Protein AF-V5GKL1-F1 (afdb_monomer_lite)

Structure (mmCIF, N/CA/C/O backbone):
data_AF-V5GKL1-F1
#
_entry.id   AF-V5GKL1-F1
#
loop_
_atom_site.group_PDB
_atom_site.id
_atom_site.type_symbol
_atom_site.label_atom_id
_atom_site.label_alt_id
_atom_site.label_comp_id
_atom_site.label_asym_id
_atom_site.label_entity_id
_atom_site.label_seq_id
_atom_site.pdbx_PDB_ins_code
_atom_site.Cartn_x
_atom_site.Cartn_y
_atom_site.Cartn_z
_atom_site.occupancy
_atom_site.B_iso_or_equiv
_atom_site.auth_seq_id
_atom_site.auth_comp_id
_atom_site.auth_asym_id
_atom_site.auth_atom_id
_atom_site.pdbx_PDB_model_num
ATOM 1 N N . GLN A 1 1 ? 20.239 19.894 -25.106 1.00 69.25 1 GLN A N 1
ATOM 2 C CA . GLN A 1 1 ? 19.071 20.775 -24.851 1.00 69.25 1 GLN A CA 1
ATOM 3 C C . GLN A 1 1 ? 17.806 19.976 -24.528 1.00 69.25 1 GLN A C 1
ATOM 5 O O . GLN A 1 1 ? 17.179 20.273 -23.522 1.00 69.25 1 GLN A O 1
ATOM 10 N N . PHE A 1 2 ? 17.472 18.930 -25.293 1.00 77.75 2 PHE A N 1
ATOM 11 C CA . PHE A 1 2 ? 16.272 18.106 -25.069 1.00 77.75 2 PHE A CA 1
ATOM 12 C C . PHE A 1 2 ? 16.182 17.467 -23.664 1.00 77.75 2 PHE A C 1
ATOM 14 O O . PHE A 1 2 ? 15.170 17.613 -22.987 1.00 77.75 2 PHE A O 1
ATOM 21 N N . TRP A 1 3 ? 17.281 16.884 -23.173 1.00 79.44 3 TRP A N 1
ATOM 22 C CA . TRP A 1 3 ? 17.404 16.333 -21.811 1.00 79.44 3 TRP A CA 1
ATOM 23 C C . TRP A 1 3 ? 17.061 17.316 -20.673 1.00 79.44 3 TRP A C 1
ATOM 25 O O . TRP A 1 3 ? 16.496 16.927 -19.656 1.00 79.44 3 TRP A O 1
ATOM 35 N N . LEU A 1 4 ? 17.406 18.601 -20.823 1.00 83.56 4 LEU A N 1
ATOM 36 C CA . LEU A 1 4 ? 17.104 19.619 -19.808 1.00 83.56 4 LEU A CA 1
ATOM 37 C C . LEU A 1 4 ? 15.607 19.939 -19.773 1.00 83.56 4 LEU A C 1
ATOM 39 O O . LEU A 1 4 ? 15.042 20.146 -18.702 1.00 83.56 4 LEU A O 1
ATOM 43 N N . VAL A 1 5 ? 14.959 19.944 -20.940 1.00 85.62 5 VAL A N 1
ATOM 44 C CA . VAL A 1 5 ? 13.516 20.179 -21.057 1.00 85.62 5 VAL A CA 1
ATOM 45 C C . VAL A 1 5 ? 12.734 19.018 -20.445 1.00 85.62 5 VAL A C 1
ATOM 47 O O . VAL A 1 5 ? 11.814 19.252 -19.662 1.00 85.62 5 VAL A O 1
ATOM 50 N N . THR A 1 6 ? 13.119 17.771 -20.738 1.00 83.12 6 THR A N 1
ATOM 51 C CA . THR A 1 6 ? 12.474 16.581 -20.157 1.00 83.12 6 THR A CA 1
ATOM 52 C C . THR A 1 6 ? 12.666 16.521 -18.643 1.00 83.12 6 THR A C 1
ATOM 54 O O . THR A 1 6 ? 11.708 16.257 -17.916 1.00 83.12 6 THR A O 1
ATOM 57 N N . PHE A 1 7 ? 13.860 16.862 -18.149 1.00 87.00 7 PHE A N 1
ATOM 58 C CA . PHE A 1 7 ? 14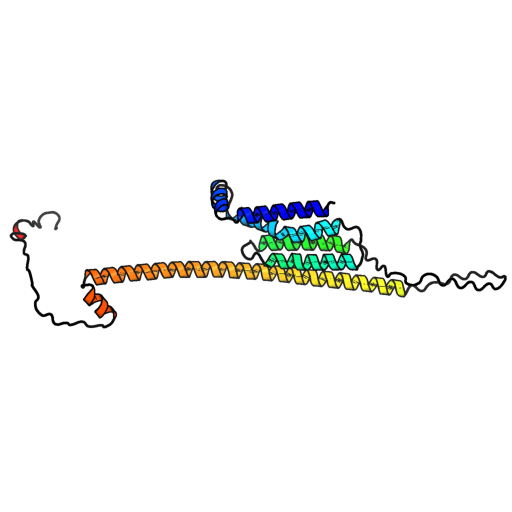.134 16.967 -16.717 1.00 87.00 7 PHE A CA 1
ATOM 59 C C . PHE A 1 7 ? 13.255 18.018 -16.023 1.00 87.00 7 PHE A C 1
ATOM 61 O O . PHE A 1 7 ? 12.601 17.704 -15.028 1.00 87.00 7 PHE A O 1
ATOM 68 N N . LEU A 1 8 ? 13.188 19.246 -16.553 1.00 88.00 8 LEU A N 1
ATOM 69 C CA . LEU A 1 8 ? 12.373 20.317 -15.967 1.00 88.00 8 LEU A CA 1
ATOM 70 C C . LEU A 1 8 ? 10.881 19.966 -15.961 1.00 88.00 8 LEU A C 1
ATOM 72 O O . LEU A 1 8 ? 10.192 20.234 -14.977 1.00 88.00 8 LEU A O 1
ATOM 76 N N . LEU A 1 9 ? 10.385 19.324 -17.023 1.00 88.31 9 LEU A N 1
ATOM 77 C CA . LEU A 1 9 ? 8.996 18.873 -17.108 1.00 88.31 9 LEU A CA 1
ATOM 78 C C . LEU A 1 9 ? 8.681 17.793 -16.061 1.00 88.31 9 LEU A C 1
ATOM 80 O O . LEU A 1 9 ? 7.661 17.876 -15.377 1.00 88.31 9 LEU A O 1
ATOM 84 N N . PHE A 1 10 ? 9.557 16.801 -15.886 1.00 89.38 10 PHE A N 1
ATOM 85 C CA . PHE A 1 10 ? 9.366 15.749 -14.880 1.00 89.38 10 PHE A CA 1
ATOM 86 C C . PHE A 1 10 ? 9.473 16.283 -13.454 1.00 89.38 10 PHE A C 1
ATOM 88 O O . PHE A 1 10 ? 8.678 15.889 -12.599 1.00 89.38 10 PHE A O 1
ATOM 95 N N . LEU A 1 11 ? 10.380 17.228 -13.210 1.00 89.44 11 LEU A N 1
ATOM 96 C CA . LEU A 1 11 ? 10.499 17.910 -11.927 1.00 89.44 11 LEU A CA 1
ATOM 97 C C . LEU A 1 11 ? 9.238 18.726 -11.613 1.00 89.44 11 LEU A C 1
ATOM 99 O O . LEU A 1 11 ? 8.707 18.630 -10.508 1.00 89.44 11 LEU A O 1
ATOM 103 N N . ALA A 1 12 ? 8.697 19.458 -12.589 1.00 89.00 12 ALA A N 1
ATOM 104 C CA . ALA A 1 12 ? 7.439 20.184 -12.424 1.00 89.00 12 ALA A CA 1
ATOM 105 C C . ALA A 1 12 ? 6.263 19.240 -12.110 1.00 89.00 12 ALA A C 1
ATOM 107 O O . ALA A 1 12 ? 5.473 19.523 -11.209 1.00 89.00 12 ALA A O 1
ATOM 108 N N . LEU A 1 13 ? 6.173 18.089 -12.789 1.00 87.81 13 LEU A N 1
ATOM 109 C CA . LEU A 1 13 ? 5.149 17.072 -12.518 1.00 87.81 13 LEU A CA 1
ATOM 110 C C . LEU A 1 13 ? 5.280 16.464 -11.112 1.00 87.81 13 LEU A C 1
ATOM 112 O O . LEU A 1 13 ? 4.269 16.257 -10.439 1.00 87.81 13 LEU A O 1
ATOM 116 N N . GLN A 1 14 ? 6.503 16.217 -10.637 1.00 88.81 14 GLN A N 1
ATOM 117 C CA . GLN A 1 14 ? 6.750 15.735 -9.273 1.00 88.81 14 GLN A CA 1
ATOM 118 C C . GLN A 1 14 ? 6.391 16.784 -8.217 1.00 88.81 14 GLN A C 1
ATOM 120 O O . GLN A 1 14 ? 5.721 16.454 -7.237 1.00 88.81 14 GLN A O 1
ATOM 125 N N . LEU A 1 15 ? 6.773 18.048 -8.427 1.00 87.81 15 LEU A N 1
ATOM 126 C CA . LEU A 1 15 ? 6.407 19.154 -7.538 1.00 87.81 15 LEU A CA 1
ATOM 127 C C . LEU A 1 15 ? 4.890 19.350 -7.477 1.00 87.81 15 LEU A C 1
ATOM 129 O O . LEU A 1 15 ? 4.342 19.555 -6.395 1.00 87.81 15 LEU A O 1
ATOM 133 N N . LEU A 1 16 ? 4.198 19.220 -8.610 1.00 84.94 16 LEU A N 1
ATOM 134 C CA . LEU A 1 16 ? 2.739 19.253 -8.663 1.00 84.94 16 LEU A CA 1
ATOM 135 C C . LEU A 1 16 ? 2.123 18.084 -7.881 1.00 84.94 16 LEU A C 1
ATOM 137 O O . LEU A 1 16 ? 1.168 18.286 -7.135 1.00 84.94 16 LEU A O 1
ATOM 141 N N . GLY A 1 17 ? 2.701 16.883 -7.968 1.00 82.00 17 GLY A N 1
ATOM 142 C CA . GLY A 1 17 ? 2.296 15.754 -7.128 1.00 82.00 17 GLY A CA 1
ATOM 143 C C . GLY A 1 17 ? 2.487 16.000 -5.637 1.00 82.00 17 GLY A C 1
ATOM 144 O O . GLY A 1 17 ? 1.570 15.743 -4.861 1.00 82.00 17 GLY A O 1
ATOM 145 N N . LEU A 1 18 ? 3.622 16.570 -5.232 1.00 84.88 18 LEU A N 1
ATOM 146 C CA . LEU A 1 18 ? 3.866 16.952 -3.838 1.00 84.88 18 LEU A CA 1
ATOM 147 C C . LEU A 1 18 ? 2.883 18.024 -3.355 1.00 84.88 18 LEU A C 1
ATOM 149 O O . LEU A 1 18 ? 2.366 17.919 -2.243 1.00 84.88 18 LEU A O 1
ATOM 153 N N . ALA A 1 19 ? 2.572 19.013 -4.194 1.00 82.81 19 ALA A N 1
ATOM 154 C CA . ALA A 1 19 ? 1.589 20.045 -3.879 1.00 82.81 19 ALA A CA 1
ATOM 155 C C . ALA A 1 19 ? 0.181 19.454 -3.685 1.00 82.81 19 ALA A C 1
ATOM 157 O O . ALA A 1 19 ? -0.524 19.835 -2.751 1.00 82.81 19 ALA A O 1
ATOM 158 N N . ILE A 1 20 ? -0.208 18.474 -4.509 1.00 77.44 20 ILE A N 1
ATOM 159 C CA . ILE A 1 20 ? -1.490 17.761 -4.388 1.00 77.44 20 ILE A CA 1
ATOM 160 C C . ILE A 1 20 ? -1.562 16.928 -3.098 1.00 77.44 20 ILE A C 1
ATOM 162 O O . ILE A 1 20 ? -2.650 16.769 -2.548 1.00 77.44 20 ILE A O 1
ATOM 166 N N . CYS A 1 21 ? -0.434 16.451 -2.564 1.00 74.06 21 CYS A N 1
ATOM 167 C CA . CYS A 1 21 ? -0.383 15.725 -1.289 1.00 74.06 21 CYS A CA 1
ATOM 168 C C . CYS A 1 21 ? -0.618 16.614 -0.050 1.00 74.06 21 CYS A C 1
ATOM 170 O O . CYS A 1 21 ? -0.807 16.095 1.053 1.00 74.06 21 CYS A O 1
ATOM 172 N N . ILE A 1 22 ? -0.625 17.944 -0.188 1.00 82.88 22 ILE A N 1
ATOM 173 C CA . ILE A 1 22 ? -0.888 18.855 0.931 1.00 82.88 22 ILE A CA 1
ATOM 174 C C . ILE A 1 22 ? -2.368 18.758 1.319 1.00 82.88 22 ILE A C 1
ATOM 176 O O . ILE A 1 22 ? -3.264 18.963 0.504 1.00 82.88 22 ILE A O 1
ATOM 180 N N . LYS A 1 23 ? -2.639 18.518 2.609 1.00 72.69 23 LYS A N 1
ATOM 181 C CA . LYS A 1 23 ? -3.993 18.309 3.169 1.00 72.69 23 LYS A CA 1
ATOM 182 C C . LYS A 1 23 ? -5.000 19.413 2.808 1.00 72.69 23 LYS A C 1
ATOM 184 O O . LYS A 1 23 ? -6.186 19.131 2.650 1.00 72.69 23 LYS A O 1
ATOM 189 N N . SER A 1 24 ? -4.523 20.653 2.669 1.00 66.44 24 SER A N 1
ATOM 190 C CA . SER A 1 24 ? -5.305 21.789 2.161 1.00 66.44 24 SER A CA 1
ATOM 191 C C . SER A 1 24 ? -5.807 21.523 0.736 1.00 66.44 24 SER A C 1
ATOM 193 O O . SER A 1 24 ? -7.008 21.541 0.491 1.00 66.44 24 SER A O 1
ATOM 195 N N . VAL A 1 25 ? -4.907 21.162 -0.178 1.00 67.88 25 VAL A N 1
ATOM 196 C CA . VAL A 1 25 ? -5.199 20.937 -1.599 1.00 67.88 25 VAL A CA 1
ATOM 197 C C . VAL A 1 25 ? -6.060 19.690 -1.813 1.00 67.88 25 VAL A C 1
ATOM 199 O O . VAL A 1 25 ? -6.941 19.719 -2.664 1.00 67.88 25 VAL A O 1
ATOM 202 N N . ILE A 1 26 ? -5.899 18.635 -1.006 1.00 70.25 26 ILE A N 1
ATOM 203 C CA . ILE A 1 26 ? -6.739 17.421 -1.074 1.00 70.25 26 ILE A CA 1
ATOM 204 C C . ILE A 1 26 ? -8.224 17.747 -0.847 1.00 70.25 26 ILE A C 1
ATOM 206 O O . ILE A 1 26 ? -9.076 17.281 -1.595 1.00 70.25 26 ILE A O 1
ATOM 210 N N . ARG A 1 27 ? -8.556 18.593 0.142 1.00 68.19 27 ARG A N 1
ATOM 211 C CA . ARG A 1 27 ? -9.958 18.995 0.386 1.00 68.19 27 ARG A CA 1
ATOM 212 C C . ARG A 1 27 ? -10.543 19.793 -0.776 1.00 68.19 27 ARG A C 1
ATOM 214 O O . ARG A 1 27 ? -11.723 19.649 -1.081 1.00 68.19 27 ARG A O 1
ATOM 221 N N . TRP A 1 28 ? -9.727 20.637 -1.401 1.00 67.88 28 TRP A N 1
ATOM 222 C CA . TRP A 1 28 ? -10.129 21.425 -2.565 1.00 67.88 28 TRP A CA 1
ATOM 223 C C . TRP A 1 28 ? -10.316 20.553 -3.811 1.00 67.88 28 TRP A C 1
ATOM 225 O O . TRP A 1 28 ? -11.310 20.699 -4.522 1.00 67.88 28 TRP A O 1
ATOM 235 N N . THR A 1 29 ? -9.404 19.612 -4.063 1.00 66.12 29 THR A N 1
ATOM 236 C CA . THR A 1 29 ? -9.503 18.693 -5.203 1.00 66.12 29 THR A CA 1
ATOM 237 C C . THR A 1 29 ? -10.658 17.708 -5.042 1.00 66.12 29 THR A C 1
ATOM 239 O O . THR A 1 29 ? -11.355 17.461 -6.023 1.00 66.12 29 THR A O 1
ATOM 242 N N . ASP A 1 30 ? -10.934 17.222 -3.828 1.00 69.62 30 ASP A N 1
ATOM 243 C CA . ASP A 1 30 ? -12.106 16.384 -3.541 1.00 69.62 30 ASP A CA 1
ATOM 244 C C . ASP A 1 30 ? -13.433 17.122 -3.810 1.00 69.62 30 ASP A C 1
ATOM 246 O O . ASP A 1 30 ? -14.375 16.504 -4.306 1.00 69.62 30 ASP A O 1
ATOM 250 N N . MET A 1 31 ? -13.508 18.438 -3.557 1.00 68.06 31 MET A N 1
ATOM 251 C CA . MET A 1 31 ? -14.692 19.252 -3.881 1.00 68.06 31 MET A CA 1
ATOM 252 C C . MET A 1 31 ? -14.894 19.444 -5.389 1.00 68.06 31 MET A C 1
ATOM 254 O O . MET A 1 31 ? -16.017 19.355 -5.875 1.00 68.06 31 MET A O 1
ATOM 258 N N . ILE A 1 32 ? -13.822 19.697 -6.141 1.00 67.44 32 ILE A N 1
ATOM 259 C CA . ILE A 1 32 ? -13.898 19.992 -7.584 1.00 67.44 32 ILE A CA 1
ATOM 260 C C . ILE A 1 32 ? -14.165 18.734 -8.419 1.00 67.44 32 ILE A C 1
ATOM 262 O O . ILE A 1 32 ? -14.777 18.801 -9.483 1.00 67.44 32 ILE A O 1
ATOM 266 N N . PHE A 1 33 ? -13.709 17.570 -7.960 1.00 60.34 33 PHE A N 1
ATOM 267 C CA . PHE A 1 33 ? -13.610 16.374 -8.794 1.00 60.34 33 PHE A CA 1
ATOM 268 C C . PHE A 1 33 ? -14.465 15.190 -8.343 1.00 60.34 33 PHE A C 1
ATOM 270 O O . PHE A 1 33 ? -14.199 14.046 -8.719 1.00 60.34 33 PHE A O 1
ATOM 277 N N . TRP A 1 34 ? -15.532 15.462 -7.597 1.00 60.97 34 TRP A N 1
ATOM 278 C CA . TRP A 1 34 ? -16.409 14.444 -7.021 1.00 60.97 34 TRP A CA 1
ATOM 279 C C . TRP A 1 34 ? -17.068 13.507 -8.059 1.00 60.97 34 TRP A C 1
ATOM 281 O O . TRP A 1 34 ? -17.381 12.363 -7.740 1.00 60.97 34 TRP A O 1
ATOM 291 N N . CYS A 1 35 ? -17.214 13.948 -9.317 1.00 53.28 35 CYS A N 1
ATOM 292 C CA . CYS A 1 35 ? -17.928 13.217 -10.374 1.00 53.28 35 CYS A CA 1
ATOM 293 C C . CYS A 1 35 ? -17.085 12.143 -11.104 1.00 53.28 35 CYS A C 1
ATOM 295 O O . CYS A 1 35 ? -17.632 11.180 -11.636 1.00 53.28 35 CYS A O 1
ATOM 297 N N . PHE A 1 36 ? -15.750 12.252 -11.105 1.00 48.38 36 PHE A N 1
ATOM 298 C CA . PHE A 1 36 ? -14.872 11.268 -11.752 1.00 48.38 36 PHE A CA 1
ATOM 299 C C . PHE A 1 36 ? -14.270 10.318 -10.708 1.00 48.38 36 PHE A C 1
ATOM 301 O O . PHE A 1 36 ? -13.481 10.728 -9.863 1.00 48.38 36 PHE A O 1
ATOM 308 N N . ILE A 1 37 ? -14.646 9.040 -10.796 1.00 56.09 37 ILE A N 1
ATOM 309 C CA . ILE A 1 37 ? -14.230 7.865 -10.003 1.00 56.09 37 ILE A CA 1
ATOM 310 C C . ILE A 1 37 ? -12.920 8.076 -9.212 1.00 56.09 37 ILE A C 1
ATOM 312 O O . ILE A 1 37 ? -11.809 7.945 -9.739 1.00 56.09 37 ILE A O 1
ATOM 316 N N . ARG A 1 38 ? -13.061 8.345 -7.905 1.00 61.94 38 ARG A N 1
ATOM 317 C CA . ARG A 1 38 ? -11.971 8.661 -6.959 1.00 61.94 38 ARG A CA 1
ATOM 318 C C . ARG A 1 38 ? -10.836 7.627 -6.983 1.00 61.94 38 ARG A C 1
ATOM 320 O O . ARG A 1 38 ? -9.671 7.994 -6.916 1.00 61.94 38 ARG A O 1
ATOM 327 N N . PHE A 1 39 ? -11.157 6.342 -7.141 1.00 62.03 39 PHE A N 1
ATOM 328 C CA . PHE A 1 39 ? -10.177 5.246 -7.150 1.00 62.03 39 PHE A CA 1
ATOM 329 C C . PHE A 1 39 ? -9.342 5.172 -8.441 1.00 62.03 39 PHE A C 1
ATOM 331 O O . PHE A 1 39 ? -8.147 4.892 -8.391 1.00 62.03 39 PHE A O 1
ATOM 338 N N . TYR A 1 40 ? -9.939 5.449 -9.602 1.00 64.25 40 TYR A N 1
ATOM 339 C CA . TYR A 1 40 ? -9.238 5.363 -10.888 1.00 64.25 40 TYR A CA 1
ATOM 340 C C . TYR A 1 40 ? -8.250 6.524 -11.069 1.00 64.25 40 TYR A C 1
ATOM 342 O O . TYR A 1 40 ? -7.148 6.335 -11.579 1.00 64.25 40 TYR A O 1
ATOM 350 N N . ARG A 1 41 ? -8.599 7.711 -10.558 1.00 70.06 41 ARG A N 1
ATOM 351 C CA . ARG A 1 41 ? -7.777 8.927 -10.657 1.00 70.06 41 ARG A CA 1
ATOM 352 C C . ARG A 1 41 ? -6.450 8.834 -9.913 1.00 70.06 41 ARG A C 1
ATOM 354 O O . ARG A 1 41 ? -5.414 9.148 -10.487 1.00 70.06 41 ARG A O 1
ATOM 361 N N . TRP A 1 42 ? -6.472 8.396 -8.655 1.00 76.56 42 TRP A N 1
ATOM 362 C CA . TRP A 1 42 ? -5.247 8.274 -7.858 1.00 76.56 42 TRP A CA 1
ATOM 363 C C . TRP A 1 42 ? -4.333 7.168 -8.385 1.00 76.56 42 TRP A C 1
ATOM 365 O O . TRP A 1 42 ? -3.115 7.330 -8.380 1.00 76.56 42 TRP A O 1
ATOM 375 N N . ASN A 1 43 ? -4.918 6.091 -8.922 1.00 80.81 43 ASN A N 1
ATOM 376 C CA . ASN A 1 43 ? -4.153 5.044 -9.589 1.00 80.81 43 ASN A CA 1
ATOM 377 C C . ASN A 1 43 ? -3.474 5.558 -10.866 1.00 80.81 43 ASN A C 1
ATOM 379 O O . ASN A 1 43 ? -2.274 5.360 -11.019 1.00 80.81 43 ASN A O 1
ATOM 383 N N . LEU A 1 44 ? -4.195 6.273 -11.737 1.00 81.62 44 LEU A N 1
ATOM 384 C CA . LEU A 1 44 ? -3.632 6.846 -12.965 1.00 81.62 44 LEU A CA 1
ATOM 385 C C . LEU A 1 44 ? -2.541 7.884 -12.671 1.00 81.62 44 LEU A C 1
ATOM 387 O O . LEU A 1 44 ? -1.470 7.849 -13.272 1.00 81.62 44 LEU A O 1
ATOM 391 N N . PHE A 1 45 ? -2.790 8.787 -11.722 1.00 83.06 45 PHE A N 1
ATOM 392 C CA . PHE A 1 45 ? -1.814 9.794 -11.317 1.00 83.06 45 PHE A CA 1
ATOM 393 C C . PHE A 1 45 ? -0.552 9.158 -10.720 1.00 83.06 45 PHE A C 1
ATOM 395 O O . PHE A 1 45 ? 0.568 9.517 -11.086 1.00 83.06 45 PHE A O 1
ATOM 402 N N . GLY A 1 46 ? -0.730 8.151 -9.862 1.00 85.62 46 GLY A N 1
ATOM 403 C CA . GLY A 1 46 ? 0.372 7.348 -9.352 1.00 85.62 46 GLY A CA 1
ATOM 404 C C . GLY A 1 46 ? 1.134 6.630 -10.467 1.00 85.62 46 GLY A C 1
ATOM 405 O O . GLY A 1 46 ? 2.357 6.607 -10.433 1.00 85.62 46 GLY A O 1
ATOM 406 N N . ALA A 1 47 ? 0.449 6.111 -11.491 1.00 86.94 47 ALA A N 1
ATOM 407 C CA . ALA A 1 47 ? 1.089 5.490 -12.653 1.00 86.94 47 ALA A CA 1
ATOM 408 C C . ALA A 1 47 ? 2.053 6.451 -13.354 1.00 86.94 47 ALA A C 1
ATOM 410 O O . ALA A 1 47 ? 3.206 6.097 -13.600 1.00 86.94 47 ALA A O 1
ATOM 411 N N . VAL A 1 48 ? 1.585 7.676 -13.625 1.00 87.62 48 VAL A N 1
ATOM 412 C CA . VAL A 1 48 ? 2.391 8.721 -14.262 1.00 87.62 48 VAL A CA 1
ATOM 413 C C . VAL A 1 48 ? 3.623 8.999 -13.412 1.00 87.62 48 VAL A C 1
ATOM 415 O O . VAL A 1 48 ? 4.732 8.837 -13.913 1.00 87.62 48 VAL A O 1
ATOM 418 N N . LEU A 1 49 ? 3.451 9.306 -12.121 1.00 87.38 49 LEU A N 1
ATOM 419 C CA . LEU A 1 49 ? 4.563 9.638 -11.224 1.00 87.38 49 LEU A CA 1
ATOM 420 C C . LEU A 1 49 ? 5.605 8.520 -11.108 1.00 87.38 49 LEU A C 1
ATOM 422 O O . LEU A 1 49 ? 6.804 8.793 -11.145 1.00 87.38 49 LEU A O 1
ATOM 426 N N . VAL A 1 50 ? 5.162 7.266 -10.995 1.00 89.31 50 VAL A N 1
ATOM 427 C CA . VAL A 1 50 ? 6.059 6.106 -10.873 1.00 89.31 50 VAL A CA 1
ATOM 428 C C . VAL A 1 50 ? 6.842 5.857 -12.160 1.00 89.31 50 VAL A C 1
ATOM 430 O O . VAL A 1 50 ? 7.991 5.424 -12.098 1.00 89.31 50 VAL A O 1
ATOM 433 N N . SER A 1 51 ? 6.244 6.161 -13.313 1.00 90.12 51 SER A N 1
ATOM 434 C CA . SER A 1 51 ? 6.859 5.950 -14.623 1.00 90.12 51 SER A CA 1
ATOM 435 C C . SER A 1 51 ? 7.917 6.989 -15.000 1.00 90.12 51 SER A C 1
ATOM 437 O O . SER A 1 51 ? 8.788 6.671 -15.804 1.00 90.12 51 SER A O 1
ATOM 439 N N . LEU A 1 52 ? 7.895 8.197 -14.412 1.00 88.81 52 LEU A N 1
ATOM 440 C CA . LEU A 1 52 ? 8.763 9.317 -14.819 1.00 88.81 52 LEU A CA 1
ATOM 441 C C . LEU A 1 52 ? 10.260 8.959 -14.877 1.00 88.81 52 LEU A C 1
ATOM 443 O O . LEU A 1 52 ? 10.885 9.247 -15.900 1.00 88.81 52 LEU A O 1
ATOM 447 N N . PRO A 1 53 ? 10.864 8.312 -13.856 1.00 88.69 53 PRO A N 1
ATOM 448 C CA . PRO A 1 53 ? 12.286 7.978 -13.905 1.00 88.69 53 PRO A CA 1
ATOM 449 C C . PRO A 1 53 ? 12.599 6.970 -15.015 1.00 88.69 53 PRO A C 1
ATOM 451 O O . PRO A 1 53 ? 13.602 7.108 -15.707 1.00 88.69 53 PRO A O 1
ATOM 454 N N . LEU A 1 54 ? 11.717 5.991 -15.228 1.00 88.94 54 LEU A N 1
ATOM 455 C CA . LEU A 1 54 ? 11.901 4.956 -16.242 1.00 88.94 54 LEU A CA 1
ATOM 456 C C . LEU A 1 54 ? 11.736 5.523 -17.660 1.00 88.94 54 LEU A C 1
ATOM 458 O O . LEU A 1 54 ? 12.552 5.249 -18.537 1.00 88.94 54 LEU A O 1
ATOM 462 N N . VAL A 1 55 ? 10.721 6.365 -17.872 1.00 88.88 55 VAL A N 1
ATOM 463 C CA . VAL A 1 55 ? 10.512 7.080 -19.139 1.00 88.88 55 VAL A CA 1
ATOM 464 C C . VAL A 1 55 ? 11.698 7.997 -19.430 1.00 88.88 55 VAL A C 1
ATOM 466 O O . VAL A 1 55 ? 12.142 8.047 -20.571 1.00 88.88 55 VAL A O 1
ATOM 469 N N . SER A 1 56 ? 12.260 8.658 -18.411 1.00 89.00 56 SER A N 1
ATOM 470 C CA . SER A 1 56 ? 13.484 9.451 -18.562 1.00 89.00 56 SER A CA 1
ATOM 471 C C . SER A 1 56 ? 14.614 8.601 -19.132 1.00 89.00 56 SER A C 1
ATOM 473 O O . SER A 1 56 ? 15.176 8.951 -20.161 1.00 89.00 56 SER A O 1
ATOM 475 N N . VAL A 1 57 ? 14.907 7.442 -18.541 1.00 88.56 57 VAL A N 1
ATOM 476 C CA . VAL A 1 57 ? 15.977 6.557 -19.032 1.00 88.56 57 VAL A CA 1
ATOM 477 C C . VAL A 1 57 ? 15.754 6.168 -20.498 1.00 88.56 57 VAL A C 1
ATOM 479 O O . VAL A 1 57 ? 16.682 6.267 -21.295 1.00 88.56 57 VAL A O 1
ATOM 482 N N . VAL A 1 58 ? 14.527 5.797 -20.881 1.00 86.44 58 VAL A N 1
ATOM 483 C CA . VAL A 1 58 ? 14.212 5.358 -22.254 1.00 86.44 58 VAL A CA 1
ATOM 484 C C . VAL A 1 58 ? 14.290 6.496 -23.269 1.00 86.44 58 VAL A C 1
ATOM 486 O O . VAL A 1 58 ? 14.919 6.334 -24.311 1.00 86.44 58 VAL A O 1
ATOM 489 N N . VAL A 1 59 ? 13.682 7.650 -22.981 1.00 86.94 59 VAL A N 1
ATOM 490 C CA . VAL A 1 59 ? 13.696 8.825 -23.877 1.00 86.94 59 VAL A CA 1
ATOM 491 C C . VAL A 1 59 ? 15.123 9.229 -24.213 1.00 86.94 59 VAL A C 1
ATOM 493 O O . VAL A 1 59 ? 15.455 9.588 -25.340 1.00 86.94 59 VAL A O 1
ATOM 496 N N . ASN A 1 60 ? 15.972 9.141 -23.210 1.00 86.25 60 ASN A N 1
ATOM 497 C CA . ASN A 1 60 ? 17.337 9.566 -23.313 1.00 86.25 60 ASN A CA 1
ATOM 498 C C . ASN A 1 60 ? 18.263 8.541 -23.952 1.00 86.25 60 ASN A C 1
ATOM 500 O O . ASN A 1 60 ? 19.181 8.931 -24.661 1.00 86.25 60 ASN A O 1
ATOM 504 N N . PHE A 1 61 ? 17.977 7.258 -23.749 1.00 85.00 61 PHE A N 1
ATOM 505 C CA . PHE A 1 61 ? 18.612 6.175 -24.479 1.00 85.00 61 PHE A CA 1
ATOM 506 C C . PHE A 1 61 ? 18.327 6.258 -25.985 1.00 85.00 61 PHE A C 1
ATOM 508 O O . PHE A 1 61 ? 19.227 6.076 -26.790 1.00 85.00 61 PHE A O 1
ATOM 515 N N . VAL A 1 62 ? 17.087 6.581 -26.373 1.00 84.44 62 VAL A N 1
ATOM 516 C CA . VAL A 1 62 ? 16.696 6.735 -27.789 1.00 84.44 62 VAL A CA 1
ATOM 517 C C . VAL A 1 62 ? 17.394 7.925 -28.455 1.00 84.44 62 VAL A C 1
ATOM 519 O O . VAL A 1 62 ? 17.649 7.891 -29.654 1.00 84.44 62 VAL A O 1
ATOM 522 N N . ASN A 1 63 ? 17.684 8.983 -27.695 1.00 82.25 63 ASN A N 1
ATOM 523 C CA . ASN A 1 63 ? 18.314 10.197 -28.211 1.00 82.25 63 ASN A CA 1
ATOM 524 C C . ASN A 1 63 ? 19.851 10.172 -28.125 1.00 82.25 63 ASN A C 1
ATOM 526 O O . ASN A 1 63 ? 20.488 11.114 -28.596 1.00 82.25 63 ASN A O 1
ATOM 530 N N . ASP A 1 64 ? 20.446 9.158 -27.493 1.00 79.12 64 ASP A N 1
ATOM 531 C CA . ASP A 1 64 ? 21.898 9.009 -27.450 1.00 79.12 64 ASP A CA 1
ATOM 532 C C . ASP A 1 64 ? 22.382 8.359 -28.751 1.00 79.12 64 ASP A C 1
ATOM 534 O O . ASP A 1 64 ? 21.939 7.274 -29.129 1.00 79.12 64 ASP A O 1
ATOM 538 N N . THR A 1 65 ? 23.267 9.047 -29.466 1.00 68.56 65 THR A N 1
ATOM 539 C CA . THR A 1 65 ? 23.860 8.546 -30.712 1.00 68.56 65 THR A CA 1
ATOM 540 C C . THR A 1 65 ? 25.075 7.657 -30.453 1.00 68.56 65 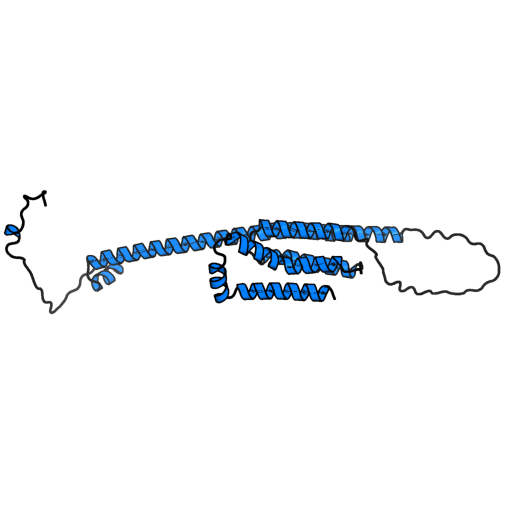THR A C 1
ATOM 542 O O . THR A 1 65 ? 25.506 6.939 -31.355 1.00 68.56 65 THR A O 1
ATOM 545 N N . ASP A 1 66 ? 25.618 7.680 -29.231 1.00 68.88 66 ASP A N 1
ATOM 546 C CA . ASP A 1 66 ? 26.826 6.948 -28.866 1.00 68.88 66 ASP A CA 1
ATOM 547 C C . ASP A 1 66 ? 26.492 5.521 -28.416 1.00 68.88 66 ASP A C 1
ATOM 549 O O . ASP A 1 66 ? 26.263 5.223 -27.244 1.00 68.88 66 ASP A O 1
ATOM 553 N N . THR A 1 67 ? 26.528 4.578 -29.356 1.00 68.38 67 THR A N 1
ATOM 554 C CA . THR A 1 67 ? 26.288 3.148 -29.092 1.00 68.38 67 THR A CA 1
ATOM 555 C C . THR A 1 67 ? 27.521 2.430 -28.536 1.00 68.38 67 THR A C 1
ATOM 557 O O . THR A 1 67 ? 27.806 1.287 -28.900 1.00 68.38 67 THR A O 1
ATOM 560 N N . THR A 1 68 ? 28.298 3.092 -27.678 1.00 71.94 68 THR A N 1
ATOM 561 C CA . THR A 1 68 ? 29.462 2.458 -27.049 1.00 71.94 68 THR A CA 1
ATOM 562 C C . THR A 1 68 ? 29.017 1.425 -26.013 1.00 71.94 68 THR A C 1
ATOM 564 O O . THR A 1 68 ? 27.975 1.553 -25.364 1.00 71.94 68 THR A O 1
ATOM 567 N N . TYR A 1 69 ? 29.835 0.390 -25.815 1.00 72.88 69 TYR A N 1
ATOM 568 C CA . TYR A 1 69 ? 29.573 -0.664 -24.828 1.00 72.88 69 TYR A CA 1
ATOM 569 C C . TYR A 1 69 ? 29.368 -0.111 -23.405 1.00 72.88 69 TYR A C 1
ATOM 571 O O . TYR A 1 69 ? 28.509 -0.579 -22.658 1.00 72.88 69 TYR A O 1
ATOM 579 N N . PHE A 1 70 ? 30.128 0.926 -23.045 1.00 77.75 70 PHE A N 1
ATOM 580 C CA . PHE A 1 70 ? 30.027 1.589 -21.747 1.00 77.75 70 PHE A CA 1
ATOM 581 C C . PHE A 1 70 ? 28.674 2.290 -21.556 1.00 77.75 70 PHE A C 1
ATOM 583 O O . PHE A 1 70 ? 28.016 2.078 -20.536 1.00 77.75 70 PHE A O 1
ATOM 590 N N . HIS A 1 71 ? 28.216 3.053 -22.555 1.00 80.06 71 HIS A N 1
ATOM 591 C CA . HIS A 1 71 ? 26.927 3.749 -22.507 1.00 80.06 71 HIS A CA 1
ATOM 592 C C . HIS A 1 71 ? 25.756 2.760 -22.422 1.00 80.06 71 HIS A C 1
ATOM 594 O O . HIS A 1 71 ? 24.892 2.897 -21.553 1.00 80.06 71 HIS A O 1
ATOM 600 N N . LEU A 1 72 ? 25.766 1.702 -23.241 1.00 79.81 72 LEU A N 1
ATOM 601 C CA . LEU A 1 72 ? 24.734 0.655 -23.224 1.00 79.81 72 LEU A CA 1
ATOM 602 C C . LEU A 1 72 ? 24.592 -0.008 -21.845 1.00 79.81 72 LEU A C 1
ATOM 604 O O . LEU A 1 72 ? 23.471 -0.236 -21.377 1.00 79.81 72 LEU A O 1
ATOM 608 N N . ASN A 1 73 ? 25.709 -0.278 -21.166 1.00 84.00 73 ASN A N 1
ATOM 609 C CA . ASN A 1 73 ? 25.690 -0.857 -19.823 1.00 84.00 73 ASN A CA 1
ATOM 610 C C . ASN A 1 73 ? 25.126 0.117 -18.779 1.00 84.00 73 ASN A C 1
ATOM 612 O O . ASN A 1 73 ? 24.309 -0.288 -17.951 1.00 84.00 73 ASN A O 1
ATOM 616 N N . ILE A 1 74 ? 25.492 1.401 -18.839 1.00 87.38 74 ILE A N 1
ATOM 617 C CA . ILE A 1 74 ? 24.959 2.424 -17.925 1.00 87.38 74 ILE A CA 1
ATOM 618 C C . ILE A 1 74 ? 23.437 2.534 -18.049 1.00 87.38 74 ILE A C 1
ATOM 620 O O . ILE A 1 74 ? 22.736 2.477 -17.036 1.00 87.38 74 ILE A O 1
ATOM 624 N N . PHE A 1 75 ? 22.905 2.642 -19.270 1.00 87.62 75 PHE A N 1
ATOM 625 C CA . PHE A 1 75 ? 21.456 2.733 -19.476 1.00 87.62 75 PHE A CA 1
ATOM 626 C C . PHE A 1 75 ? 20.722 1.463 -19.034 1.00 87.62 75 PHE A C 1
ATOM 628 O O . PHE A 1 75 ? 19.633 1.554 -18.468 1.00 87.62 75 PHE A O 1
ATOM 635 N N . THR A 1 76 ? 21.336 0.291 -19.208 1.00 88.12 76 THR A N 1
ATOM 636 C CA . THR A 1 76 ? 20.789 -0.982 -18.716 1.00 88.12 76 THR A CA 1
ATOM 637 C C . THR A 1 76 ? 20.692 -0.998 -17.186 1.00 88.12 76 THR A C 1
ATOM 639 O O . THR A 1 76 ? 19.646 -1.354 -16.640 1.00 88.12 76 THR A O 1
ATOM 642 N N . TYR A 1 77 ? 21.730 -0.549 -16.472 1.00 91.25 77 TYR A N 1
ATOM 643 C CA . TYR A 1 77 ? 21.690 -0.452 -15.008 1.00 91.25 77 TYR A CA 1
ATOM 644 C C . TYR A 1 77 ? 20.671 0.580 -14.516 1.00 91.25 77 TYR A C 1
ATOM 646 O O . TYR A 1 77 ? 19.923 0.307 -13.575 1.00 91.25 77 TYR A O 1
ATOM 654 N N . LEU A 1 78 ? 20.584 1.740 -15.172 1.00 91.94 78 LEU A N 1
ATOM 655 C CA . LEU A 1 78 ? 19.570 2.752 -14.864 1.00 91.94 78 LEU A CA 1
ATOM 656 C C . LEU A 1 78 ? 18.152 2.216 -15.075 1.00 91.94 78 LEU A C 1
ATOM 658 O O . LEU A 1 78 ? 17.261 2.494 -14.270 1.00 91.94 78 LEU A O 1
ATOM 662 N N . LEU A 1 79 ? 17.945 1.402 -16.111 1.00 91.38 79 LEU A N 1
ATOM 663 C CA . LEU A 1 79 ? 16.677 0.727 -16.341 1.00 91.38 79 LEU A CA 1
ATOM 664 C C . LEU A 1 79 ? 16.376 -0.287 -15.238 1.00 91.38 79 LEU A C 1
ATOM 666 O O . LEU A 1 79 ? 15.252 -0.310 -14.747 1.00 91.38 79 LEU A O 1
ATOM 670 N N . PHE A 1 80 ? 17.354 -1.080 -14.792 1.00 93.69 80 PHE A N 1
ATOM 671 C CA . PHE A 1 80 ? 17.153 -2.028 -13.689 1.00 93.69 80 PHE A CA 1
ATOM 672 C C . PHE A 1 80 ? 16.731 -1.316 -12.400 1.00 93.69 80 PHE A C 1
ATOM 674 O O . PHE A 1 80 ? 15.745 -1.708 -11.774 1.00 93.69 80 PHE A O 1
ATOM 681 N N . VAL A 1 81 ? 17.411 -0.225 -12.040 1.00 93.38 81 VAL A N 1
ATOM 682 C CA . VAL A 1 81 ? 17.029 0.613 -10.891 1.00 93.38 81 VAL A CA 1
ATOM 683 C C . VAL A 1 81 ? 15.626 1.197 -11.089 1.00 93.38 81 VAL A C 1
ATOM 685 O O . VAL A 1 81 ? 14.798 1.154 -10.176 1.00 93.38 81 VAL A O 1
ATOM 688 N N . GLY A 1 82 ? 15.324 1.682 -12.296 1.00 92.25 82 GLY A N 1
ATOM 689 C CA . GLY A 1 82 ? 14.008 2.196 -12.664 1.00 92.25 82 GLY A CA 1
ATOM 690 C C . GLY A 1 82 ? 12.895 1.151 -12.551 1.00 92.25 82 GLY A C 1
ATOM 691 O O . GLY A 1 82 ? 11.802 1.488 -12.110 1.00 92.25 82 GLY A O 1
ATOM 692 N N . LEU A 1 83 ? 13.160 -0.114 -12.884 1.00 92.88 83 LEU A N 1
ATOM 693 C CA . LEU A 1 83 ? 12.205 -1.215 -12.734 1.00 92.88 83 LEU A CA 1
ATOM 694 C C . LEU A 1 83 ? 11.961 -1.567 -11.266 1.00 92.88 83 LEU A C 1
ATOM 696 O O . LEU A 1 83 ? 10.812 -1.726 -10.860 1.00 92.88 83 LEU A O 1
ATOM 700 N N . VAL A 1 84 ? 13.013 -1.624 -10.446 1.00 92.81 84 VAL A N 1
ATOM 701 C CA . VAL A 1 84 ? 12.879 -1.874 -9.000 1.00 92.81 84 VAL A CA 1
ATOM 702 C C . VAL A 1 84 ? 12.075 -0.762 -8.315 1.00 92.81 84 VAL A C 1
ATOM 704 O O . VAL A 1 84 ? 11.282 -1.040 -7.416 1.00 92.81 84 VAL A O 1
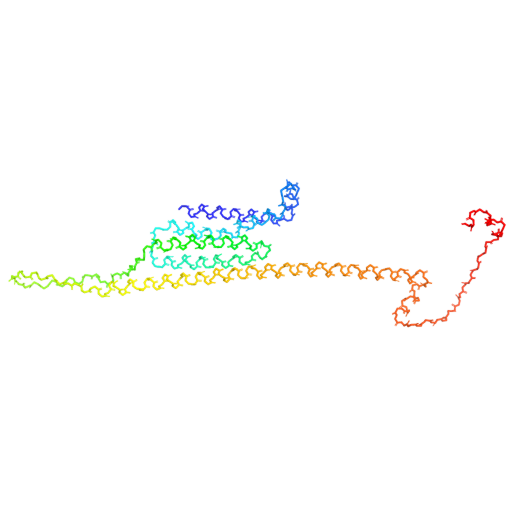ATOM 707 N N . HIS A 1 85 ? 12.187 0.487 -8.778 1.00 92.06 85 HIS A N 1
ATOM 708 C CA . HIS A 1 85 ? 11.419 1.621 -8.251 1.00 92.06 85 HIS A CA 1
ATOM 709 C C . HIS A 1 85 ? 9.888 1.414 -8.308 1.00 92.06 85 HIS A C 1
ATOM 711 O O . HIS A 1 85 ? 9.164 1.926 -7.449 1.00 92.06 85 HIS A O 1
ATOM 717 N N . PHE A 1 86 ? 9.367 0.601 -9.239 1.00 90.56 86 PHE A N 1
ATOM 718 C CA . PHE A 1 86 ? 7.930 0.286 -9.314 1.00 90.56 86 PHE A CA 1
ATOM 719 C C . PHE A 1 86 ? 7.397 -0.450 -8.078 1.00 90.56 86 PHE A C 1
ATOM 721 O O . PHE A 1 86 ? 6.198 -0.365 -7.767 1.00 90.56 86 PHE A O 1
ATOM 728 N N . CYS A 1 87 ? 8.272 -1.128 -7.336 1.00 89.19 87 CYS A N 1
ATOM 729 C CA . CYS A 1 87 ? 7.921 -1.827 -6.107 1.00 89.19 87 CYS A CA 1
ATOM 730 C C . CYS A 1 87 ? 7.565 -0.873 -4.954 1.00 89.19 87 CYS A C 1
ATOM 732 O O . CYS A 1 87 ? 6.735 -1.235 -4.123 1.00 89.19 87 CYS A O 1
ATOM 734 N N . ASN A 1 88 ? 8.100 0.354 -4.927 1.00 87.44 88 ASN A N 1
ATOM 735 C CA . ASN A 1 88 ? 7.963 1.269 -3.783 1.00 87.44 88 ASN A CA 1
ATOM 736 C C . ASN A 1 88 ? 6.510 1.681 -3.493 1.00 87.44 88 ASN A C 1
ATOM 738 O O . ASN A 1 88 ? 6.107 1.819 -2.340 1.00 87.44 88 ASN A O 1
ATOM 742 N N . PHE A 1 89 ? 5.689 1.861 -4.529 1.00 83.75 89 PHE A N 1
ATOM 743 C CA . PHE A 1 89 ? 4.338 2.414 -4.382 1.00 83.75 89 PHE A CA 1
ATOM 744 C C . PHE A 1 89 ? 3.281 1.344 -4.088 1.00 83.75 89 PHE A C 1
ATOM 746 O O . PHE A 1 89 ? 2.379 1.123 -4.893 1.00 83.75 89 PHE A O 1
ATOM 753 N N . THR A 1 90 ? 3.396 0.630 -2.973 1.00 82.38 90 THR A N 1
ATOM 754 C CA . THR A 1 90 ? 2.596 -0.574 -2.645 1.00 82.38 90 THR A CA 1
ATOM 755 C C . THR A 1 90 ? 1.070 -0.380 -2.640 1.00 82.38 90 THR A C 1
ATOM 757 O O . THR A 1 90 ? 0.334 -1.356 -2.731 1.00 82.38 90 THR A O 1
ATOM 760 N N . GLN A 1 91 ? 0.594 0.866 -2.580 1.00 82.88 91 GLN A N 1
ATOM 761 C CA . GLN A 1 91 ? -0.830 1.224 -2.552 1.00 82.88 91 GLN A CA 1
ATOM 762 C C . GLN A 1 91 ? -1.505 1.256 -3.937 1.00 82.88 91 GLN A C 1
ATOM 764 O O . GLN A 1 91 ? -2.733 1.259 -4.016 1.00 82.88 91 GLN A O 1
ATOM 769 N N . LEU A 1 92 ? -0.730 1.318 -5.027 1.00 83.62 92 LEU A N 1
ATOM 770 C CA . LEU A 1 92 ? -1.257 1.383 -6.397 1.00 83.62 92 LEU A CA 1
ATOM 771 C C . LEU A 1 92 ? -1.561 -0.018 -6.945 1.00 83.62 92 LEU A C 1
ATOM 773 O O . LEU A 1 92 ? -0.860 -0.975 -6.623 1.00 83.62 92 LEU A O 1
ATOM 777 N N . ASN A 1 93 ? -2.543 -0.111 -7.845 1.00 86.31 93 ASN A N 1
ATOM 778 C CA . ASN A 1 93 ? -2.944 -1.360 -8.509 1.00 86.31 93 ASN A CA 1
ATOM 779 C C . ASN A 1 93 ? -1.755 -2.093 -9.175 1.00 86.31 93 ASN A C 1
ATOM 781 O O . ASN A 1 93 ? -1.127 -1.546 -10.090 1.00 86.31 93 ASN A O 1
ATOM 785 N N . CYS A 1 94 ? -1.478 -3.340 -8.772 1.00 88.69 94 CYS A N 1
ATOM 786 C CA . CYS A 1 94 ? -0.374 -4.140 -9.306 1.00 88.69 94 CYS A CA 1
ATOM 787 C C . CYS A 1 94 ? -0.528 -4.404 -10.802 1.00 88.69 94 CYS A C 1
ATOM 789 O O . CYS A 1 94 ? 0.460 -4.305 -11.520 1.00 88.69 94 CYS A O 1
ATOM 791 N N . TRP A 1 95 ? -1.745 -4.652 -11.302 1.00 87.62 95 TRP A N 1
ATOM 792 C CA . TRP A 1 95 ? -1.975 -4.948 -12.720 1.00 87.62 95 TRP A CA 1
ATOM 793 C C . TRP A 1 95 ? -1.505 -3.811 -13.620 1.00 87.62 95 TRP A C 1
ATOM 795 O O . TRP A 1 95 ? -0.802 -4.042 -14.596 1.00 87.62 95 TRP A O 1
ATOM 805 N N . MET A 1 96 ? -1.827 -2.574 -13.246 1.00 89.81 96 MET A N 1
ATOM 806 C CA . MET A 1 96 ? -1.400 -1.380 -13.970 1.00 89.81 96 MET A CA 1
ATOM 807 C C . MET A 1 96 ? 0.126 -1.248 -13.990 1.00 89.81 96 MET A C 1
ATOM 809 O O . MET A 1 96 ? 0.712 -1.050 -15.051 1.00 89.81 96 MET A O 1
ATOM 813 N N . LYS A 1 97 ? 0.777 -1.387 -12.830 1.00 89.94 97 LYS A N 1
ATOM 814 C CA . LYS A 1 97 ? 2.242 -1.318 -12.735 1.00 89.94 97 LYS A CA 1
ATOM 815 C C . LYS A 1 97 ? 2.916 -2.392 -13.567 1.00 89.94 97 LYS A C 1
ATOM 817 O O . LYS A 1 97 ? 3.888 -2.121 -14.253 1.00 89.94 97 LYS A O 1
ATOM 822 N N . ASN A 1 98 ? 2.381 -3.597 -13.493 1.00 92.00 98 ASN A N 1
ATOM 823 C CA . ASN A 1 98 ? 2.905 -4.765 -14.161 1.00 92.00 98 ASN A CA 1
ATOM 824 C C . ASN A 1 98 ? 2.784 -4.648 -15.680 1.00 92.00 98 ASN A C 1
ATOM 826 O O . ASN A 1 98 ? 3.746 -4.920 -16.394 1.00 92.00 98 ASN A O 1
ATOM 830 N N . ILE A 1 99 ? 1.643 -4.167 -16.175 1.00 91.94 99 ILE A N 1
ATOM 831 C CA . ILE A 1 99 ? 1.484 -3.825 -17.591 1.00 91.94 99 ILE A CA 1
ATOM 832 C C . ILE A 1 99 ? 2.507 -2.752 -17.985 1.00 91.94 99 ILE A C 1
ATOM 834 O O . ILE A 1 99 ? 3.205 -2.919 -18.977 1.00 91.94 99 ILE A O 1
ATOM 838 N N . LEU A 1 100 ? 2.676 -1.694 -17.188 1.00 91.81 100 LEU A N 1
ATOM 839 C CA . LEU A 1 100 ? 3.625 -0.625 -17.507 1.00 91.81 100 LEU A CA 1
ATOM 840 C C . LEU A 1 100 ? 5.082 -1.117 -17.544 1.00 91.81 100 LEU A C 1
ATOM 842 O O . LEU A 1 100 ? 5.801 -0.827 -18.496 1.00 91.81 100 LEU A O 1
ATOM 846 N N . VAL A 1 101 ? 5.496 -1.903 -16.547 1.00 93.06 101 VAL A N 1
ATOM 847 C CA . VAL A 1 101 ? 6.821 -2.534 -16.477 1.00 93.06 101 VA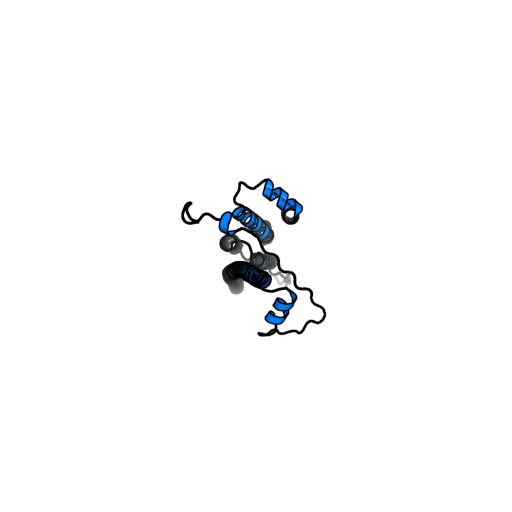L A CA 1
ATOM 848 C C . VAL A 1 101 ? 7.054 -3.413 -17.701 1.00 93.06 101 VAL A C 1
ATOM 850 O O . VAL A 1 101 ? 8.062 -3.249 -18.378 1.00 93.06 101 VAL A O 1
ATOM 853 N N . THR A 1 102 ? 6.107 -4.291 -18.042 1.00 92.94 102 THR A N 1
ATOM 854 C CA . THR A 1 102 ? 6.254 -5.181 -19.206 1.00 92.94 102 THR A CA 1
ATOM 855 C C . THR A 1 102 ? 6.324 -4.422 -20.530 1.00 92.94 102 THR A C 1
ATOM 857 O O . THR A 1 102 ? 7.192 -4.731 -21.341 1.00 92.94 102 THR A O 1
ATOM 860 N N . VAL A 1 103 ? 5.485 -3.401 -20.743 1.00 93.50 103 VAL A N 1
ATOM 861 C CA . VAL A 1 103 ? 5.499 -2.579 -21.967 1.00 93.50 103 VAL A CA 1
ATOM 862 C C . VAL A 1 103 ? 6.831 -1.849 -22.124 1.00 93.50 103 VAL A C 1
ATOM 864 O O . VAL A 1 103 ? 7.420 -1.871 -23.204 1.00 93.50 103 VAL A O 1
ATOM 867 N N . VAL A 1 104 ? 7.339 -1.235 -21.052 1.00 91.56 104 VAL A N 1
ATOM 868 C CA . VAL A 1 104 ? 8.603 -0.494 -21.116 1.00 91.56 104 VAL A CA 1
ATOM 869 C C . VAL A 1 104 ? 9.800 -1.434 -21.269 1.00 91.56 104 VAL A C 1
ATOM 871 O O . V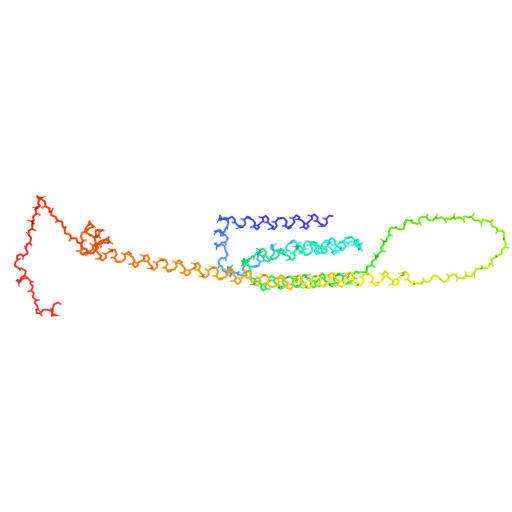AL A 1 104 ? 10.683 -1.163 -22.082 1.00 91.56 104 VAL A O 1
ATOM 874 N N . SER A 1 105 ? 9.819 -2.568 -20.563 1.00 92.19 105 SER A N 1
ATOM 875 C CA . SER A 1 105 ? 10.857 -3.589 -20.736 1.00 92.19 105 SER A CA 1
ATOM 876 C C . SER A 1 105 ? 10.859 -4.168 -22.150 1.00 92.19 105 SER A C 1
ATOM 878 O O . SER A 1 105 ? 11.929 -4.305 -22.734 1.00 92.19 105 SER A O 1
ATOM 880 N N . LEU A 1 106 ? 9.690 -4.454 -22.733 1.00 92.75 106 LEU A N 1
ATOM 881 C CA . LEU A 1 106 ? 9.584 -4.938 -24.111 1.00 92.75 106 LEU A CA 1
ATOM 882 C C . LEU A 1 106 ? 10.115 -3.895 -25.105 1.00 92.75 106 LEU A C 1
ATOM 884 O O . LEU A 1 106 ? 10.914 -4.231 -25.976 1.00 92.75 106 LEU A O 1
ATOM 888 N N . GLY A 1 107 ? 9.722 -2.627 -24.942 1.00 90.69 107 GLY A N 1
ATOM 889 C CA . GLY A 1 107 ? 10.224 -1.525 -25.765 1.00 90.69 107 GLY A CA 1
ATOM 890 C C . GLY A 1 107 ? 11.746 -1.393 -25.695 1.00 90.69 107 GLY A C 1
ATOM 891 O O . GLY A 1 107 ? 12.404 -1.271 -26.727 1.00 90.69 107 GLY A O 1
ATOM 892 N N . PHE A 1 108 ? 12.324 -1.508 -24.498 1.00 88.44 108 PHE A N 1
ATOM 893 C CA . PHE A 1 108 ? 13.775 -1.493 -24.329 1.00 88.44 108 PHE A CA 1
ATOM 894 C C . PHE A 1 108 ? 14.461 -2.694 -24.989 1.00 88.44 108 PHE A C 1
ATOM 896 O O . PHE A 1 108 ? 15.479 -2.509 -25.646 1.00 88.44 108 PHE A O 1
ATOM 903 N N . VAL A 1 109 ? 13.902 -3.905 -24.883 1.00 90.38 109 VAL A N 1
ATOM 904 C CA . VAL A 1 109 ? 14.447 -5.099 -25.558 1.00 90.38 109 VAL A CA 1
ATOM 905 C C . VAL A 1 109 ? 14.492 -4.905 -27.072 1.00 90.38 109 VAL A C 1
ATOM 907 O O . VAL A 1 109 ? 15.506 -5.225 -27.690 1.00 90.38 109 VAL A O 1
ATOM 910 N N . VAL A 1 110 ? 13.434 -4.348 -27.671 1.00 89.06 110 VAL A N 1
ATOM 911 C CA . VAL A 1 110 ? 13.394 -4.065 -29.117 1.00 89.06 110 VAL A CA 1
ATOM 912 C C . VAL A 1 110 ? 14.517 -3.103 -29.515 1.00 89.06 110 VAL A C 1
ATOM 914 O O . VAL A 1 110 ? 15.251 -3.381 -30.463 1.00 89.06 110 VAL A O 1
ATOM 917 N N . LEU A 1 111 ? 14.705 -2.015 -28.762 1.00 84.56 111 LEU A N 1
ATOM 918 C CA . LEU A 1 111 ? 15.774 -1.043 -29.022 1.00 84.56 111 LEU A CA 1
ATOM 919 C C . LEU A 1 111 ? 17.174 -1.647 -28.807 1.00 84.56 111 LEU A C 1
ATOM 921 O O . LEU A 1 111 ? 18.078 -1.452 -29.617 1.00 84.56 111 LEU A O 1
ATOM 925 N N . PHE A 1 112 ? 17.353 -2.429 -27.743 1.00 83.94 112 PHE A N 1
ATOM 926 C CA . PHE A 1 112 ? 18.631 -3.035 -27.370 1.00 83.94 112 PHE A CA 1
ATOM 927 C C . PHE A 1 112 ? 19.088 -4.121 -28.359 1.00 83.94 112 PHE A C 1
ATOM 929 O O . PHE A 1 112 ? 20.280 -4.252 -28.653 1.00 83.94 112 PHE A O 1
ATOM 936 N N . LEU A 1 113 ? 18.149 -4.895 -28.913 1.00 83.50 113 LEU A N 1
ATOM 937 C CA . LEU A 1 113 ? 18.442 -5.868 -29.967 1.00 83.50 113 LEU A CA 1
ATOM 938 C C . LEU A 1 113 ? 18.755 -5.190 -31.306 1.00 83.50 113 LEU A C 1
ATOM 940 O O . LEU A 1 113 ? 19.636 -5.677 -32.016 1.00 83.50 113 LEU A O 1
ATOM 944 N N . GLY A 1 114 ? 18.082 -4.076 -31.617 1.00 78.94 114 GLY A N 1
ATOM 945 C CA . GLY A 1 114 ? 18.282 -3.307 -32.848 1.00 78.94 114 GLY A CA 1
ATOM 946 C C . GLY A 1 114 ? 19.657 -2.641 -32.963 1.00 78.94 114 GLY A C 1
ATOM 947 O O . GLY A 1 114 ? 20.160 -2.489 -34.073 1.00 78.94 114 GLY A O 1
ATOM 948 N N . ASN A 1 115 ? 20.300 -2.302 -31.841 1.00 76.38 115 ASN A N 1
ATOM 949 C CA . ASN A 1 115 ? 21.616 -1.660 -31.854 1.00 76.38 115 ASN A CA 1
ATOM 950 C C . ASN A 1 115 ? 22.751 -2.674 -32.120 1.00 76.38 115 ASN A C 1
ATOM 952 O O . ASN A 1 115 ? 22.922 -3.623 -31.339 1.00 76.38 115 ASN A O 1
ATOM 956 N N . PRO A 1 116 ? 23.558 -2.515 -33.189 1.00 68.00 116 PRO A N 1
ATOM 957 C CA . PRO A 1 116 ? 24.711 -3.376 -33.436 1.00 68.00 116 PRO A CA 1
ATOM 958 C C . PRO A 1 116 ? 25.771 -3.163 -32.344 1.00 68.00 116 PRO A C 1
ATOM 960 O O . PRO A 1 116 ? 26.108 -2.032 -32.014 1.00 68.00 116 PRO A O 1
ATOM 963 N N . CYS A 1 117 ? 26.305 -4.245 -31.763 1.00 63.25 117 CYS A N 1
ATOM 964 C CA . CYS A 1 117 ? 27.460 -4.120 -30.869 1.00 63.25 117 CYS A CA 1
ATOM 965 C C . CYS A 1 117 ? 28.681 -3.729 -31.700 1.00 63.25 117 CYS A C 1
ATOM 967 O O . CYS A 1 117 ? 29.180 -4.556 -32.466 1.00 63.25 117 CYS A O 1
ATOM 969 N N . THR A 1 118 ? 29.206 -2.530 -31.500 1.00 56.16 118 THR A N 1
ATOM 970 C CA . THR A 1 118 ? 30.549 -2.171 -31.946 1.00 56.16 118 THR A CA 1
ATOM 971 C C . THR A 1 118 ? 31.476 -2.229 -30.735 1.00 56.16 118 THR A C 1
ATOM 973 O O . THR A 1 118 ? 31.424 -1.394 -29.835 1.00 56.16 118 THR A O 1
ATOM 976 N N . SER A 1 119 ? 32.309 -3.268 -30.655 1.00 53.59 119 SER A N 1
ATOM 977 C CA . SER A 1 119 ? 33.443 -3.266 -29.730 1.00 53.59 119 SER A CA 1
ATOM 978 C C . SER A 1 119 ? 34.544 -2.424 -30.366 1.00 53.59 119 SER A C 1
ATOM 980 O O . SER A 1 119 ? 35.348 -2.944 -31.133 1.00 53.59 119 SER A O 1
ATOM 982 N N . VAL A 1 120 ? 34.535 -1.117 -30.118 1.00 47.94 120 VAL A N 1
ATOM 983 C CA . VAL A 1 120 ? 35.704 -0.282 -30.406 1.00 47.94 120 VAL A CA 1
ATOM 984 C C . VAL A 1 120 ? 36.607 -0.389 -29.185 1.00 47.94 120 VAL A C 1
ATOM 986 O O . VAL A 1 120 ? 36.339 0.232 -28.157 1.00 47.94 120 VAL A O 1
ATOM 989 N N . GLU A 1 121 ? 37.626 -1.239 -29.262 1.00 46.31 121 GLU A N 1
ATOM 990 C CA . GLU A 1 121 ? 38.788 -1.083 -28.391 1.00 46.31 121 GLU A CA 1
ATOM 991 C C . GLU A 1 121 ? 39.590 0.114 -28.935 1.00 46.31 121 GLU A C 1
ATOM 993 O O . GLU A 1 121 ? 39.680 0.270 -30.156 1.00 46.31 121 GLU A O 1
ATOM 998 N N . PRO A 1 122 ? 40.114 1.017 -28.088 1.00 41.03 122 PRO A N 1
ATOM 999 C CA . PRO A 1 122 ? 41.029 2.044 -28.556 1.00 41.03 122 PRO A CA 1
ATOM 1000 C C . PRO A 1 122 ? 42.285 1.338 -29.063 1.00 41.03 122 PRO A C 1
ATOM 1002 O O . PRO A 1 122 ? 43.040 0.785 -28.266 1.00 41.03 122 PRO A O 1
ATOM 1005 N N . ASP A 1 123 ? 42.488 1.338 -30.379 1.00 39.47 123 ASP A N 1
ATOM 1006 C CA . ASP A 1 123 ? 43.709 0.843 -31.006 1.00 39.47 123 ASP A CA 1
ATOM 1007 C C . ASP A 1 123 ? 44.913 1.597 -30.425 1.00 39.47 123 ASP A C 1
ATOM 1009 O O . ASP A 1 123 ? 45.310 2.661 -30.900 1.00 39.47 123 ASP A O 1
ATOM 1013 N N . LEU A 1 124 ? 45.544 1.029 -29.397 1.00 47.94 124 LEU A N 1
ATOM 1014 C CA . LEU A 1 124 ? 46.873 1.420 -28.938 1.00 47.94 124 LEU A CA 1
ATOM 1015 C C . LEU A 1 124 ? 47.926 0.733 -29.813 1.00 47.94 124 LEU A C 1
ATOM 1017 O O . LEU A 1 124 ? 48.880 0.164 -29.312 1.00 47.94 124 LEU A O 1
ATOM 1021 N N . ASN A 1 125 ? 47.731 0.778 -31.131 1.00 42.78 125 ASN A N 1
ATOM 1022 C CA . ASN A 1 125 ? 48.702 0.380 -32.143 1.00 42.78 125 ASN A CA 1
ATOM 1023 C C . ASN A 1 125 ? 48.720 1.451 -33.235 1.00 42.78 125 ASN A C 1
ATOM 1025 O O . ASN A 1 125 ? 48.459 1.199 -34.412 1.00 42.78 125 ASN A O 1
ATOM 1029 N N . ALA A 1 126 ? 49.055 2.675 -32.823 1.00 39.94 126 ALA A N 1
ATOM 1030 C CA . ALA A 1 126 ? 49.612 3.661 -33.730 1.00 39.94 126 ALA A CA 1
ATOM 1031 C C . ALA A 1 126 ? 50.884 3.065 -34.358 1.00 39.94 126 ALA A C 1
ATOM 1033 O O . ALA A 1 126 ? 51.959 3.087 -33.769 1.00 39.94 126 ALA A O 1
ATOM 1034 N N . THR A 1 127 ? 50.713 2.473 -35.539 1.00 42.94 127 THR A N 1
ATOM 1035 C CA . THR A 1 127 ? 51.637 2.560 -36.671 1.00 42.94 127 THR A CA 1
ATOM 1036 C C . THR A 1 127 ? 53.124 2.559 -36.298 1.00 42.94 127 THR A C 1
ATOM 1038 O O . THR A 1 127 ? 53.779 3.599 -36.362 1.00 42.94 127 THR A O 1
ATOM 1041 N N . ILE A 1 128 ? 53.699 1.388 -36.010 1.00 39.84 128 ILE A N 1
ATOM 1042 C CA . ILE A 1 128 ? 55.131 1.195 -36.271 1.00 39.84 128 ILE A CA 1
ATOM 1043 C C . ILE A 1 128 ? 55.252 0.897 -37.768 1.00 39.84 128 ILE A C 1
ATOM 1045 O O . ILE A 1 128 ? 55.230 -0.250 -38.206 1.00 39.84 128 ILE A O 1
ATOM 1049 N N . ILE A 1 129 ? 55.295 1.960 -38.572 1.00 42.91 129 ILE A N 1
ATOM 1050 C CA . ILE A 1 129 ? 55.815 1.887 -39.938 1.00 42.91 129 ILE A CA 1
ATOM 1051 C C . ILE A 1 129 ? 57.335 1.786 -39.781 1.00 42.91 129 ILE A C 1
ATOM 1053 O O . ILE A 1 129 ? 58.024 2.797 -39.677 1.00 42.91 129 ILE A O 1
ATOM 1057 N N . GLU A 1 130 ? 57.862 0.565 -39.705 1.00 40.81 130 GLU A N 1
ATOM 1058 C CA . GLU A 1 130 ? 59.297 0.337 -39.859 1.00 40.81 130 GLU A CA 1
ATOM 1059 C C . GLU A 1 130 ? 59.599 0.293 -41.362 1.00 40.81 130 GLU A C 1
ATOM 1061 O O . GLU A 1 130 ? 59.405 -0.711 -42.047 1.00 40.81 130 GLU A O 1
ATOM 1066 N N . THR A 1 131 ? 60.014 1.432 -41.916 1.00 38.12 131 THR A N 1
ATOM 1067 C CA . THR A 1 131 ? 60.572 1.501 -43.268 1.00 38.12 131 THR A CA 1
ATOM 1068 C C . THR A 1 131 ? 61.927 0.797 -43.291 1.00 38.12 131 THR A C 1
ATOM 1070 O O . THR A 1 131 ? 62.953 1.419 -43.015 1.00 38.12 131 THR A O 1
ATOM 1073 N N . LEU A 1 132 ? 61.954 -0.481 -43.667 1.00 35.41 132 LEU A N 1
ATOM 1074 C CA . LEU A 1 132 ? 63.167 -1.125 -44.168 1.00 35.41 132 LEU A CA 1
ATOM 1075 C C . LEU A 1 132 ? 63.162 -1.067 -45.696 1.00 35.41 132 LEU A C 1
ATOM 1077 O O . LEU A 1 132 ? 62.524 -1.858 -46.385 1.00 35.41 132 LEU A O 1
ATOM 1081 N N . THR A 1 133 ? 63.884 -0.085 -46.226 1.00 42.66 133 THR A N 1
ATOM 1082 C CA . THR A 1 133 ? 64.238 0.003 -47.641 1.00 42.66 133 THR A CA 1
ATOM 1083 C C . THR A 1 133 ? 65.262 -1.077 -47.986 1.00 42.66 133 THR A C 1
ATOM 1085 O O . THR A 1 133 ? 66.426 -0.957 -47.601 1.00 42.66 133 THR A O 1
ATOM 1088 N N . VAL A 1 134 ? 64.864 -2.089 -48.761 1.00 39.41 134 VAL A N 1
ATOM 1089 C CA . VAL A 1 134 ? 65.786 -2.917 -49.552 1.00 39.41 134 VAL A CA 1
ATOM 1090 C C . VAL A 1 134 ? 65.207 -3.094 -50.959 1.00 39.41 134 VAL A C 1
ATOM 1092 O O . VAL A 1 134 ? 64.018 -3.328 -51.144 1.00 39.41 134 VAL A O 1
ATOM 1095 N N . ASN A 1 135 ? 66.076 -2.886 -51.943 1.00 46.09 135 ASN A N 1
ATOM 1096 C CA . ASN A 1 135 ? 65.805 -2.672 -53.360 1.00 46.09 135 ASN A CA 1
ATOM 1097 C C . ASN A 1 135 ? 65.028 -3.791 -54.081 1.00 46.09 135 ASN A C 1
ATOM 1099 O O . ASN A 1 135 ? 65.297 -4.971 -53.892 1.00 46.09 135 ASN A O 1
ATOM 1103 N N . ASN A 1 136 ? 64.186 -3.354 -55.026 1.00 53.00 136 ASN A N 1
ATOM 1104 C CA . ASN A 1 136 ? 63.774 -4.010 -56.275 1.00 53.00 136 ASN A CA 1
ATOM 1105 C C . ASN A 1 136 ? 63.470 -5.517 -56.230 1.00 53.00 136 ASN A C 1
ATOM 1107 O O . ASN A 1 136 ? 64.319 -6.337 -56.563 1.00 53.00 136 ASN A O 1
ATOM 1111 N N . THR A 1 137 ? 62.210 -5.865 -55.965 1.00 42.50 137 THR A N 1
ATOM 1112 C CA . THR A 1 137 ? 61.375 -6.789 -56.768 1.00 42.50 137 THR A CA 1
ATOM 1113 C C . THR A 1 137 ? 60.013 -6.920 -56.089 1.00 42.50 137 THR A C 1
ATOM 1115 O O . THR A 1 137 ? 59.888 -7.396 -54.967 1.00 42.50 137 THR A O 1
ATOM 1118 N N . THR A 1 138 ? 58.966 -6.445 -56.756 1.00 46.06 138 THR A N 1
ATOM 1119 C CA . THR A 1 138 ? 57.583 -6.543 -56.286 1.00 46.06 138 THR A CA 1
ATOM 1120 C C . THR A 1 138 ? 57.042 -7.945 -56.553 1.00 46.06 138 THR A C 1
ATOM 1122 O O . THR A 1 138 ? 56.688 -8.259 -57.689 1.00 46.06 138 THR A O 1
ATOM 1125 N N . ILE A 1 139 ? 56.932 -8.765 -55.510 1.00 41.19 139 ILE A N 1
ATOM 1126 C CA . ILE A 1 139 ? 55.991 -9.887 -55.472 1.00 41.19 139 ILE A CA 1
ATOM 1127 C C . ILE A 1 139 ? 55.004 -9.567 -54.352 1.00 41.19 139 ILE A C 1
ATOM 1129 O O . ILE A 1 139 ? 55.327 -9.651 -53.171 1.00 41.19 139 ILE A O 1
ATOM 1133 N N . LEU A 1 140 ? 53.821 -9.100 -54.748 1.00 39.59 140 LEU A N 1
ATOM 1134 C CA . LEU A 1 140 ? 52.708 -8.842 -53.847 1.00 39.59 140 LEU A CA 1
ATOM 1135 C C . LEU A 1 140 ? 51.953 -10.168 -53.675 1.00 39.59 140 LEU A C 1
ATOM 1137 O O . LEU A 1 140 ? 51.110 -10.509 -54.504 1.00 39.59 140 LEU A O 1
ATOM 1141 N N . GLU A 1 141 ? 52.275 -10.944 -52.641 1.00 39.41 141 GLU A N 1
ATOM 1142 C CA . GLU A 1 141 ? 51.373 -12.011 -52.203 1.00 39.41 141 GLU A CA 1
ATOM 1143 C C . GLU A 1 141 ? 50.276 -11.403 -51.317 1.00 39.41 141 GLU A C 1
ATOM 1145 O O . GLU A 1 141 ? 50.584 -10.646 -50.390 1.00 39.41 141 GLU A O 1
ATOM 1150 N N . PRO A 1 142 ? 48.989 -11.700 -51.565 1.00 40.31 142 PRO A N 1
ATOM 1151 C CA . PRO A 1 142 ? 47.933 -11.289 -50.663 1.00 40.31 142 PRO A CA 1
ATOM 1152 C C . PRO A 1 142 ? 48.021 -12.167 -49.413 1.00 40.31 142 PRO A C 1
ATOM 1154 O O . PRO A 1 142 ? 47.591 -13.320 -49.410 1.00 40.31 142 PRO A O 1
ATOM 1157 N N . TYR A 1 143 ? 48.586 -11.623 -48.338 1.00 39.88 143 TYR A N 1
ATOM 1158 C CA . TYR A 1 143 ? 48.507 -12.244 -47.022 1.00 39.88 143 TYR A CA 1
ATOM 1159 C C . TYR A 1 143 ? 47.040 -12.255 -46.574 1.00 39.88 143 TYR A C 1
ATOM 1161 O O . TYR A 1 143 ? 46.456 -11.221 -46.244 1.00 39.88 143 TYR A O 1
ATOM 1169 N N . VAL A 1 144 ? 46.418 -13.434 -46.608 1.00 42.06 144 VAL A N 1
ATOM 1170 C CA . VAL A 1 144 ? 45.071 -13.661 -46.081 1.00 42.06 144 VAL A CA 1
ATOM 1171 C C . VAL A 1 144 ? 45.139 -13.538 -44.561 1.00 42.06 144 VAL A C 1
ATOM 1173 O O . VAL A 1 144 ? 45.637 -14.425 -43.870 1.00 42.06 144 VAL A O 1
ATOM 1176 N N . PHE A 1 145 ? 44.634 -12.424 -44.032 1.00 40.56 145 PHE A N 1
ATOM 1177 C CA . PHE A 1 145 ? 44.423 -12.252 -42.600 1.00 40.56 145 PHE A CA 1
ATOM 1178 C C . PHE A 1 145 ? 43.385 -13.280 -42.127 1.00 40.56 145 PHE A C 1
ATOM 1180 O O . PHE A 1 145 ? 42.200 -13.189 -42.458 1.00 40.56 145 PHE A O 1
ATOM 1187 N N . ASN A 1 146 ? 43.839 -14.295 -41.387 1.00 38.53 146 ASN A N 1
ATOM 1188 C CA . ASN A 1 146 ? 42.969 -15.321 -40.826 1.00 38.53 146 ASN A CA 1
ATOM 1189 C C . ASN A 1 146 ? 41.986 -14.688 -39.832 1.00 38.53 146 ASN A C 1
ATOM 1191 O O . ASN A 1 146 ? 42.343 -14.203 -38.763 1.00 38.53 146 ASN A O 1
ATOM 1195 N N . SER A 1 147 ? 40.714 -14.746 -40.204 1.00 46.47 147 SER A N 1
ATOM 1196 C CA . SER A 1 147 ? 39.524 -14.214 -39.544 1.00 46.47 147 SER A CA 1
ATOM 1197 C C . SER A 1 147 ? 39.123 -14.974 -38.268 1.00 46.47 147 SER A C 1
ATOM 1199 O O . SER A 1 147 ? 37.943 -15.200 -38.006 1.00 46.47 147 SER A O 1
ATOM 1201 N N . THR A 1 148 ? 40.084 -15.378 -37.438 1.00 47.91 148 THR A N 1
ATOM 1202 C CA . THR A 1 148 ? 39.810 -16.046 -36.155 1.00 47.91 148 THR A CA 1
ATOM 1203 C C . THR A 1 148 ? 39.503 -15.052 -35.035 1.00 47.91 148 THR A C 1
ATOM 1205 O O . THR A 1 148 ? 38.674 -15.346 -34.171 1.00 47.91 148 THR A O 1
ATOM 1208 N N . GLU A 1 149 ? 40.081 -13.850 -35.080 1.00 50.16 149 GLU A N 1
ATOM 1209 C CA . GLU A 1 149 ? 39.828 -12.796 -34.091 1.00 50.16 149 GLU A CA 1
ATOM 1210 C C . GLU A 1 149 ? 38.407 -12.230 -34.220 1.00 50.16 149 GLU A C 1
ATOM 1212 O O . GLU A 1 149 ? 37.630 -12.297 -33.265 1.00 50.16 149 GLU A O 1
ATOM 1217 N N . ASN A 1 150 ? 37.982 -11.840 -35.426 1.00 48.31 150 ASN A N 1
ATOM 1218 C CA . ASN A 1 150 ? 36.638 -11.297 -35.688 1.00 48.31 150 ASN A CA 1
ATOM 1219 C C . ASN A 1 150 ? 35.483 -12.237 -35.265 1.00 48.31 150 ASN A C 1
ATOM 1221 O O . ASN A 1 150 ? 34.411 -11.780 -34.860 1.00 48.31 150 ASN A O 1
ATOM 1225 N N . VAL A 1 151 ? 35.689 -13.560 -35.295 1.00 51.09 151 VAL A N 1
ATOM 1226 C CA . VAL A 1 151 ? 34.683 -14.551 -34.861 1.00 51.09 151 VAL A CA 1
ATOM 1227 C C . VAL A 1 151 ? 34.598 -14.652 -33.331 1.00 51.09 151 VAL A C 1
ATOM 1229 O O . VAL A 1 151 ? 33.512 -14.883 -32.788 1.00 51.09 151 VAL A O 1
ATOM 1232 N N . LYS A 1 152 ? 35.712 -14.453 -32.614 1.00 49.66 152 LYS A N 1
ATOM 1233 C CA . LYS A 1 152 ? 35.758 -14.503 -31.143 1.00 49.66 152 LYS A CA 1
ATOM 1234 C C . LYS A 1 152 ? 35.071 -13.277 -30.526 1.00 49.66 152 LYS A C 1
ATOM 1236 O O . LYS A 1 152 ? 34.259 -13.441 -29.613 1.00 49.66 152 LYS A O 1
ATOM 1241 N N . TYR A 1 153 ? 35.282 -12.092 -31.104 1.00 53.31 153 TYR A N 1
ATOM 1242 C CA . TYR A 1 153 ? 34.610 -10.847 -30.701 1.00 53.31 153 TYR A CA 1
ATOM 1243 C C . TYR A 1 153 ? 33.094 -10.874 -30.974 1.00 53.31 153 TYR A C 1
ATOM 1245 O O . TYR A 1 153 ? 32.296 -10.456 -30.132 1.00 53.31 153 TYR A O 1
ATOM 1253 N N . SER A 1 154 ? 32.662 -11.475 -32.091 1.00 60.84 154 SER A N 1
ATOM 1254 C CA . SER A 1 154 ? 31.235 -11.630 -32.420 1.00 60.84 154 SER A CA 1
ATOM 1255 C C . SER A 1 154 ? 30.478 -12.534 -31.433 1.00 60.84 154 SER A C 1
ATOM 1257 O O . SER A 1 154 ? 29.324 -12.261 -31.089 1.00 60.84 154 SER A O 1
ATOM 1259 N N . LYS A 1 155 ? 31.122 -13.597 -30.924 1.00 66.38 155 LYS A N 1
ATOM 1260 C CA . LYS A 1 155 ? 30.524 -14.474 -29.902 1.00 66.38 155 LYS A CA 1
ATOM 1261 C C . LYS A 1 155 ? 30.370 -13.762 -28.556 1.00 66.38 155 LYS A C 1
ATOM 1263 O O . LYS A 1 155 ? 29.306 -13.877 -27.954 1.00 66.38 155 LYS A O 1
ATOM 1268 N N . GLY A 1 156 ? 31.372 -12.996 -28.116 1.00 70.94 156 GLY A N 1
ATOM 1269 C CA . GLY A 1 156 ? 31.345 -12.268 -26.838 1.00 70.94 156 GLY A CA 1
ATOM 1270 C C . GLY A 1 156 ? 30.165 -11.298 -26.706 1.00 70.94 156 GLY A C 1
ATOM 1271 O O . GLY A 1 156 ? 29.430 -11.360 -25.723 1.00 70.94 156 GLY A O 1
ATOM 1272 N N . CYS A 1 157 ? 29.896 -10.481 -27.732 1.00 72.25 157 CYS A N 1
ATOM 1273 C CA . CYS A 1 157 ? 28.726 -9.589 -27.727 1.00 72.25 157 CYS A CA 1
ATOM 1274 C C . CYS A 1 157 ? 27.397 -10.361 -27.632 1.00 72.25 157 CYS A C 1
ATOM 1276 O O . CYS A 1 157 ? 26.483 -9.927 -26.932 1.00 72.25 157 CYS A O 1
ATOM 1278 N N . ARG A 1 158 ? 27.262 -11.507 -28.316 1.00 76.94 158 ARG A N 1
ATOM 1279 C CA . ARG A 1 158 ? 26.030 -12.313 -28.247 1.00 76.94 158 ARG A CA 1
ATOM 1280 C C . ARG A 1 158 ? 25.798 -12.873 -26.848 1.00 76.94 158 ARG A C 1
ATOM 1282 O O . ARG A 1 158 ? 24.662 -12.844 -26.384 1.00 76.94 158 ARG A O 1
ATOM 1289 N N . PHE A 1 159 ? 26.854 -13.341 -26.183 1.00 82.81 159 PHE A N 1
ATOM 1290 C CA . PHE A 1 159 ? 26.768 -13.800 -24.797 1.00 82.81 159 PHE A CA 1
ATOM 1291 C C . PHE A 1 159 ? 26.392 -12.661 -23.846 1.00 82.81 159 PHE A C 1
ATOM 1293 O O . PHE A 1 159 ? 25.452 -12.830 -23.078 1.00 82.81 159 PHE A O 1
ATOM 1300 N N . HIS A 1 160 ? 27.014 -11.484 -23.973 1.00 81.62 160 HIS A N 1
ATOM 1301 C CA . HIS A 1 160 ? 26.665 -10.307 -23.165 1.00 81.62 160 HIS A CA 1
ATOM 1302 C C . HIS A 1 160 ? 25.207 -9.874 -23.357 1.00 81.62 160 HIS A C 1
ATOM 1304 O O . HIS A 1 160 ? 24.471 -9.662 -22.396 1.00 81.62 160 HIS A O 1
ATOM 1310 N N . LYS A 1 161 ? 24.743 -9.802 -24.612 1.00 82.94 161 LYS A N 1
ATOM 1311 C CA . LYS A 1 161 ? 23.341 -9.480 -24.913 1.00 82.94 161 LYS A CA 1
ATOM 1312 C C . LYS A 1 161 ? 22.377 -10.505 -24.312 1.00 82.94 161 LYS A C 1
ATOM 1314 O O . LYS A 1 161 ? 21.339 -10.117 -23.781 1.00 82.94 161 LYS A O 1
ATOM 1319 N N . ALA A 1 162 ? 22.710 -11.793 -24.388 1.00 87.25 162 ALA A N 1
ATOM 1320 C CA . ALA A 1 162 ? 21.903 -12.859 -23.802 1.00 87.25 162 ALA A CA 1
ATOM 1321 C C . ALA A 1 162 ? 21.891 -12.798 -22.266 1.00 87.25 162 ALA A C 1
ATOM 1323 O O . ALA A 1 162 ? 20.837 -12.997 -21.661 1.00 87.25 162 ALA A O 1
ATOM 1324 N N . GLU A 1 163 ? 23.022 -12.481 -21.636 1.00 90.19 163 GLU A N 1
ATOM 1325 C CA . GLU A 1 163 ? 23.133 -12.290 -20.189 1.00 90.19 163 GLU A CA 1
ATOM 1326 C C . GLU A 1 163 ? 22.250 -11.129 -19.717 1.00 90.19 163 GLU A C 1
ATOM 1328 O O . GLU A 1 163 ? 21.397 -11.313 -18.848 1.00 90.19 163 GLU A O 1
ATOM 1333 N N . VAL A 1 164 ? 22.373 -9.957 -20.349 1.00 89.56 164 VAL A N 1
ATOM 1334 C CA . VAL A 1 164 ? 21.545 -8.780 -20.042 1.00 89.56 164 VAL A CA 1
ATOM 1335 C C . VAL A 1 164 ? 20.057 -9.082 -20.226 1.00 89.56 164 VAL A C 1
ATOM 1337 O O . VAL A 1 164 ? 19.252 -8.737 -19.361 1.00 89.56 164 VAL A O 1
ATOM 1340 N N . LEU A 1 165 ? 19.681 -9.762 -21.312 1.00 91.56 165 LEU A N 1
ATOM 1341 C CA . LEU A 1 165 ? 18.290 -10.131 -21.575 1.00 91.56 165 LEU A CA 1
ATOM 1342 C C . LEU A 1 165 ? 17.750 -11.117 -20.530 1.00 91.56 165 LEU A C 1
ATOM 1344 O O . LEU A 1 165 ? 16.614 -10.973 -20.078 1.00 91.56 165 LEU A O 1
ATOM 1348 N N . THR A 1 166 ? 18.567 -12.086 -20.116 1.00 93.06 166 THR A N 1
ATOM 1349 C CA . THR A 1 166 ? 18.209 -13.063 -19.078 1.00 93.06 166 THR A CA 1
ATOM 1350 C C . THR A 1 166 ? 18.019 -12.376 -17.727 1.00 93.06 166 THR A C 1
ATOM 1352 O O . THR A 1 166 ? 17.015 -12.608 -17.052 1.00 93.06 166 THR A O 1
ATOM 1355 N N . ASN A 1 167 ? 18.929 -11.469 -17.360 1.00 94.19 167 ASN A N 1
ATOM 1356 C CA . ASN A 1 167 ? 18.832 -10.670 -16.140 1.00 94.19 167 ASN A CA 1
ATOM 1357 C C . ASN A 1 167 ? 17.593 -9.768 -16.149 1.00 94.19 167 ASN A C 1
ATOM 1359 O O . ASN A 1 167 ? 16.868 -9.707 -15.158 1.00 94.19 167 ASN A O 1
ATOM 1363 N N . LEU A 1 168 ? 17.303 -9.117 -17.279 1.00 94.50 168 LEU A N 1
ATOM 1364 C CA . LEU A 1 168 ? 16.104 -8.300 -17.445 1.00 94.50 168 LEU A CA 1
ATOM 1365 C C . LEU A 1 168 ? 14.829 -9.139 -17.300 1.00 94.50 168 LEU A C 1
ATOM 1367 O O . LEU A 1 168 ? 13.907 -8.728 -16.598 1.00 94.50 168 LEU A O 1
ATOM 1371 N N . PHE A 1 169 ? 14.775 -10.317 -17.926 1.00 95.06 169 PHE A N 1
ATOM 1372 C CA . PHE A 1 169 ? 13.640 -11.231 -17.806 1.00 95.06 169 PHE A CA 1
ATOM 1373 C C . PHE A 1 169 ? 13.405 -11.646 -16.349 1.00 95.06 169 PHE A C 1
ATOM 1375 O O . PHE A 1 169 ? 12.289 -11.516 -15.842 1.00 95.06 169 PHE A O 1
ATOM 1382 N N . LEU A 1 170 ? 14.461 -12.077 -15.653 1.00 96.50 170 LEU A N 1
ATOM 1383 C CA . LEU A 1 170 ? 14.385 -12.458 -14.244 1.00 96.50 170 LEU A CA 1
ATOM 1384 C C . LEU A 1 170 ? 13.929 -11.284 -13.371 1.00 96.50 170 LEU A C 1
ATOM 1386 O O . LEU A 1 170 ? 13.076 -11.460 -12.501 1.00 96.50 170 LEU A O 1
ATOM 1390 N N . LEU A 1 171 ? 14.439 -10.079 -13.634 1.00 96.00 171 LEU A N 1
ATOM 1391 C CA . LEU A 1 171 ? 14.058 -8.872 -12.908 1.00 96.00 171 LEU A CA 1
ATOM 1392 C C . LEU A 1 171 ? 12.582 -8.512 -13.119 1.00 96.00 171 LEU A C 1
ATOM 1394 O O . LEU A 1 171 ? 11.895 -8.187 -12.153 1.00 96.00 171 LEU A O 1
ATOM 1398 N N . VAL A 1 172 ? 12.067 -8.603 -14.349 1.00 95.81 172 VAL A N 1
ATOM 1399 C CA . VAL A 1 172 ? 10.646 -8.355 -14.642 1.00 95.81 172 VAL A CA 1
ATOM 1400 C C . VAL A 1 172 ? 9.764 -9.353 -13.896 1.00 95.81 172 VAL A C 1
ATOM 1402 O O . VAL A 1 172 ? 8.797 -8.939 -13.257 1.00 95.81 172 VAL A O 1
ATOM 1405 N N . VAL A 1 173 ? 10.115 -10.644 -13.911 1.00 96.62 173 VAL A N 1
ATOM 1406 C CA . VAL A 1 173 ? 9.395 -11.682 -13.154 1.00 96.62 173 VAL A CA 1
ATOM 1407 C C . VAL A 1 173 ? 9.425 -11.382 -11.654 1.00 96.62 173 VAL A C 1
ATOM 1409 O O . VAL A 1 173 ? 8.384 -11.433 -10.995 1.00 96.62 173 VAL A O 1
ATOM 1412 N N . LEU A 1 174 ? 10.588 -11.009 -11.115 1.00 95.81 174 LEU A N 1
ATOM 1413 C CA . LEU A 1 174 ? 10.744 -10.643 -9.709 1.00 95.81 174 LEU A CA 1
ATOM 1414 C C . LEU A 1 174 ? 9.858 -9.447 -9.335 1.00 95.81 174 LEU A C 1
ATOM 1416 O O . LEU A 1 174 ? 9.131 -9.512 -8.345 1.00 95.81 174 LEU A O 1
ATOM 1420 N N . VAL A 1 175 ? 9.865 -8.375 -10.133 1.00 95.31 175 VAL A N 1
ATOM 1421 C CA . VAL A 1 175 ? 9.008 -7.197 -9.918 1.00 95.31 175 VAL A CA 1
ATOM 1422 C C . VAL A 1 175 ? 7.528 -7.579 -9.991 1.00 95.31 175 VAL A C 1
ATOM 1424 O O . VAL A 1 175 ? 6.737 -7.112 -9.170 1.00 95.31 175 VAL A O 1
ATOM 1427 N N . TRP A 1 176 ? 7.142 -8.473 -10.904 1.00 95.00 176 TRP A N 1
ATOM 1428 C CA . TRP A 1 176 ? 5.767 -8.967 -11.026 1.00 95.00 176 TRP A CA 1
ATOM 1429 C C . TRP A 1 176 ? 5.284 -9.650 -9.742 1.00 95.00 176 TRP A C 1
ATOM 1431 O O . TRP A 1 176 ? 4.180 -9.387 -9.259 1.00 95.00 176 TRP A O 1
ATOM 1441 N N . ILE A 1 177 ? 6.140 -10.492 -9.160 1.00 95.25 177 ILE A N 1
ATOM 1442 C CA . ILE A 1 177 ? 5.858 -11.205 -7.911 1.00 95.25 177 ILE A CA 1
ATOM 1443 C C . ILE A 1 177 ? 5.835 -10.228 -6.733 1.00 95.25 177 ILE A C 1
ATOM 1445 O O . ILE A 1 177 ? 4.868 -10.219 -5.975 1.00 95.25 177 ILE A O 1
ATOM 1449 N N . LEU A 1 178 ? 6.854 -9.375 -6.593 1.00 94.44 178 LEU A N 1
ATOM 1450 C CA . LEU A 1 178 ? 6.969 -8.442 -5.467 1.00 94.44 178 LEU A CA 1
ATOM 1451 C C . LEU A 1 178 ? 5.824 -7.430 -5.433 1.00 94.44 178 LEU A C 1
ATOM 1453 O O . LEU A 1 178 ? 5.236 -7.197 -4.379 1.00 94.44 178 LEU A O 1
ATOM 1457 N N . THR A 1 179 ? 5.465 -6.848 -6.577 1.00 92.62 179 THR A N 1
ATOM 1458 C CA . THR A 1 179 ? 4.348 -5.894 -6.653 1.00 92.62 179 THR A CA 1
ATOM 1459 C C . THR A 1 179 ? 3.017 -6.544 -6.281 1.00 92.62 179 THR A C 1
ATOM 1461 O O . THR A 1 179 ? 2.208 -5.916 -5.596 1.00 92.62 179 THR A O 1
ATOM 1464 N N . ARG A 1 180 ? 2.803 -7.806 -6.671 1.00 92.00 180 ARG A N 1
ATOM 1465 C CA . ARG A 1 180 ? 1.611 -8.580 -6.308 1.00 92.00 180 ARG A CA 1
ATOM 1466 C C . ARG A 1 180 ? 1.589 -8.939 -4.821 1.00 92.00 180 ARG A C 1
ATOM 1468 O O . ARG A 1 180 ? 0.567 -8.745 -4.167 1.00 92.00 180 ARG A O 1
ATOM 1475 N N . GLU A 1 181 ? 2.705 -9.421 -4.280 1.00 94.38 181 GLU A N 1
ATOM 1476 C CA . GLU A 1 181 ? 2.873 -9.727 -2.853 1.00 94.38 181 GLU A CA 1
ATOM 1477 C C . GLU A 1 181 ? 2.619 -8.496 -1.979 1.00 94.38 181 GLU A C 1
ATOM 1479 O O . GLU A 1 181 ? 1.856 -8.558 -1.012 1.00 94.38 181 GLU A O 1
ATOM 1484 N N . PHE A 1 182 ? 3.209 -7.352 -2.332 1.00 93.56 182 PHE A N 1
ATOM 1485 C CA . PHE A 1 182 ? 3.021 -6.116 -1.581 1.00 93.56 182 PHE A CA 1
ATOM 1486 C C . PHE A 1 182 ? 1.573 -5.627 -1.601 1.00 93.56 182 PHE A C 1
ATOM 1488 O O . PHE A 1 182 ? 1.078 -5.202 -0.557 1.00 93.56 182 PHE A O 1
ATOM 1495 N N . GLU A 1 183 ? 0.864 -5.733 -2.730 1.00 91.50 183 GLU A N 1
ATOM 1496 C CA . GLU A 1 183 ? -0.553 -5.363 -2.783 1.00 91.50 183 GLU A CA 1
ATOM 1497 C C . GLU A 1 183 ? -1.417 -6.278 -1.901 1.00 91.50 183 GLU A C 1
ATOM 1499 O O . GLU A 1 183 ? -2.257 -5.789 -1.140 1.00 91.50 183 GLU A O 1
ATOM 1504 N N . ILE A 1 184 ? -1.209 -7.599 -1.969 1.00 91.50 184 ILE A N 1
ATOM 1505 C CA . ILE A 1 184 ? -1.963 -8.566 -1.155 1.00 91.50 184 ILE A CA 1
ATOM 1506 C C . ILE A 1 184 ? -1.758 -8.269 0.331 1.00 91.50 184 ILE A C 1
ATOM 1508 O O . ILE A 1 184 ? -2.730 -8.164 1.083 1.00 91.50 184 ILE A O 1
ATOM 1512 N N . ARG A 1 185 ? -0.505 -8.066 0.751 1.00 93.25 185 ARG A N 1
ATOM 1513 C CA . ARG A 1 185 ? -0.161 -7.728 2.139 1.00 93.25 185 ARG A CA 1
ATOM 1514 C C . ARG A 1 185 ? -0.784 -6.409 2.575 1.00 93.25 185 ARG A C 1
ATOM 1516 O O . ARG A 1 185 ? -1.308 -6.323 3.684 1.00 93.25 185 ARG A O 1
ATOM 1523 N N . TYR A 1 186 ? -0.773 -5.399 1.707 1.00 91.94 186 TYR A N 1
ATOM 1524 C CA . TYR A 1 186 ? -1.396 -4.111 1.992 1.00 91.94 186 TYR A CA 1
ATOM 1525 C C . TYR A 1 186 ? -2.912 -4.244 2.204 1.00 91.94 186 TYR A C 1
ATOM 1527 O O . TYR A 1 186 ? -3.436 -3.778 3.217 1.00 91.94 186 TYR A O 1
ATOM 1535 N N . ARG A 1 187 ? -3.618 -4.939 1.301 1.00 92.44 187 ARG A N 1
ATOM 1536 C CA . ARG A 1 187 ? -5.070 -5.168 1.409 1.00 92.44 187 ARG A CA 1
ATOM 1537 C C . ARG A 1 187 ? -5.439 -5.979 2.649 1.00 92.44 187 ARG A C 1
ATOM 1539 O O . ARG A 1 187 ? -6.412 -5.646 3.323 1.00 92.44 187 ARG A O 1
ATOM 1546 N N . LEU A 1 188 ? -4.654 -7.008 2.965 1.00 94.81 188 LEU A N 1
ATOM 1547 C CA . LEU A 1 188 ? -4.857 -7.817 4.163 1.00 94.81 188 LEU A CA 1
ATOM 1548 C C . LEU A 1 188 ? -4.668 -6.983 5.433 1.00 94.81 188 LEU A C 1
ATOM 1550 O O . LEU A 1 188 ? -5.517 -7.028 6.316 1.00 94.81 188 LEU A O 1
ATOM 1554 N N . SER A 1 189 ? -3.601 -6.182 5.501 1.00 94.94 189 SER A N 1
ATOM 1555 C CA . SER A 1 189 ? -3.334 -5.287 6.633 1.00 94.94 189 SER A CA 1
ATOM 1556 C C . SER A 1 189 ? -4.460 -4.267 6.830 1.00 94.94 189 SER A C 1
ATOM 1558 O O . SER A 1 189 ? -4.941 -4.073 7.947 1.00 94.94 189 SER A O 1
ATOM 1560 N N . PHE A 1 190 ? -4.959 -3.678 5.738 1.00 94.06 190 PHE A N 1
ATOM 1561 C CA . PHE A 1 190 ? -6.109 -2.778 5.789 1.00 94.06 190 PHE A CA 1
ATOM 1562 C C . PHE A 1 190 ? -7.364 -3.476 6.326 1.00 94.06 190 PHE A C 1
ATOM 1564 O O . PHE A 1 190 ? -8.028 -2.945 7.216 1.00 94.06 190 PHE A O 1
ATOM 1571 N N . HIS A 1 191 ? -7.676 -4.675 5.823 1.00 95.88 191 HIS A N 1
ATOM 1572 C CA . HIS A 1 191 ? -8.835 -5.439 6.280 1.00 95.88 191 HIS A CA 1
ATOM 1573 C C . HIS A 1 191 ? -8.712 -5.839 7.755 1.00 95.88 191 HIS A C 1
ATOM 1575 O O . HIS A 1 191 ? -9.655 -5.648 8.519 1.00 95.88 191 HIS A O 1
ATOM 1581 N N . ALA A 1 192 ? -7.541 -6.319 8.173 1.00 97.38 192 ALA A N 1
ATOM 1582 C CA . ALA A 1 192 ? -7.269 -6.680 9.559 1.00 97.38 192 ALA A CA 1
ATOM 1583 C C . ALA A 1 192 ? -7.448 -5.480 10.500 1.00 97.38 192 ALA A C 1
ATOM 1585 O O . ALA A 1 192 ? -8.118 -5.594 11.525 1.00 97.38 192 ALA A O 1
ATOM 1586 N N . ASN A 1 193 ? -6.924 -4.310 10.126 1.00 97.06 193 ASN A N 1
ATOM 1587 C CA . ASN A 1 193 ? -7.084 -3.093 10.918 1.00 97.06 193 ASN A CA 1
ATOM 1588 C C . ASN A 1 193 ? -8.553 -2.641 10.979 1.00 97.06 193 ASN A C 1
ATOM 1590 O O . ASN A 1 193 ? -9.057 -2.288 12.043 1.00 97.06 193 ASN A O 1
ATOM 1594 N N . TYR A 1 194 ? -9.272 -2.705 9.855 1.00 96.75 194 TYR A N 1
ATOM 1595 C CA . TYR A 1 194 ? -10.698 -2.382 9.810 1.00 96.75 194 TYR A CA 1
ATOM 1596 C C . TYR A 1 194 ? -11.525 -3.278 10.744 1.00 96.75 194 TYR A C 1
ATOM 1598 O O . TYR A 1 194 ? -12.336 -2.773 11.524 1.00 96.75 194 TYR A O 1
ATOM 1606 N N . VAL A 1 195 ? -11.300 -4.595 10.698 1.00 97.38 195 VAL A N 1
ATOM 1607 C CA . VAL A 1 195 ? -11.991 -5.564 11.562 1.00 97.38 195 VAL A CA 1
ATOM 1608 C C . VAL A 1 195 ? -11.647 -5.320 13.031 1.00 97.38 195 VAL A C 1
ATOM 1610 O O . VAL A 1 195 ? -12.556 -5.201 13.849 1.00 97.38 195 VAL A O 1
ATOM 1613 N N . ALA A 1 196 ? -10.369 -5.118 13.362 1.00 97.69 196 ALA A N 1
ATOM 1614 C CA . ALA A 1 196 ? -9.940 -4.835 14.731 1.00 97.69 196 ALA A CA 1
ATOM 1615 C C . ALA A 1 196 ? -10.586 -3.560 15.305 1.00 97.69 196 ALA A C 1
ATOM 1617 O O . ALA A 1 196 ? -11.013 -3.545 16.459 1.00 97.69 196 ALA A O 1
ATOM 1618 N N . ILE A 1 197 ? -10.706 -2.495 14.504 1.00 97.81 197 ILE A N 1
ATOM 1619 C CA . ILE A 1 197 ? -11.380 -1.255 14.918 1.00 97.81 197 ILE A CA 1
ATOM 1620 C C . ILE A 1 197 ? -12.874 -1.503 15.158 1.00 97.81 197 ILE A C 1
ATOM 1622 O O . ILE A 1 197 ? -13.422 -1.044 16.163 1.00 97.81 197 ILE A O 1
ATOM 1626 N N . LYS A 1 198 ? -13.541 -2.239 14.264 1.00 97.31 198 LYS A N 1
ATOM 1627 C CA . LYS A 1 198 ? -14.963 -2.578 14.409 1.00 97.31 198 LYS A CA 1
ATOM 1628 C C . LYS A 1 198 ? -15.219 -3.388 15.680 1.00 97.31 198 LYS A C 1
ATOM 1630 O O . LYS A 1 198 ? -16.129 -3.053 16.439 1.00 97.31 198 LYS A O 1
ATOM 1635 N N . ASP A 1 199 ? -14.406 -4.406 15.928 1.00 97.56 199 ASP A N 1
ATOM 1636 C CA . ASP A 1 199 ? -14.540 -5.264 17.103 1.00 97.56 199 ASP A CA 1
ATOM 1637 C C . ASP A 1 199 ? -14.240 -4.494 18.388 1.00 97.56 199 ASP A C 1
ATOM 1639 O O . ASP A 1 199 ? -14.999 -4.590 19.352 1.00 97.56 199 ASP A O 1
ATOM 1643 N N . LYS A 1 200 ? -13.218 -3.629 18.379 1.00 97.38 200 LYS A N 1
ATOM 1644 C CA . LYS A 1 200 ? -12.930 -2.717 19.493 1.00 97.38 200 LYS A CA 1
ATOM 1645 C C . LYS A 1 200 ? -14.128 -1.823 19.819 1.00 97.38 200 LYS A C 1
ATOM 1647 O O . LYS A 1 200 ? -14.485 -1.692 20.987 1.00 97.38 200 LYS A O 1
ATOM 1652 N N . ASN A 1 201 ? -14.777 -1.248 18.806 1.00 97.38 201 ASN A N 1
ATOM 1653 C CA . ASN A 1 201 ? -15.962 -0.409 19.002 1.00 97.38 201 ASN A CA 1
ATOM 1654 C C . ASN A 1 201 ? -17.142 -1.210 19.567 1.00 97.38 201 ASN A C 1
ATOM 1656 O O . ASN A 1 201 ? -17.821 -0.741 20.480 1.00 97.38 201 ASN A O 1
ATOM 1660 N N . LYS A 1 202 ? -17.362 -2.436 19.076 1.00 97.56 202 LYS A N 1
ATOM 1661 C CA . LYS A 1 202 ? -18.411 -3.323 19.591 1.00 97.56 202 LYS A CA 1
ATOM 1662 C C . LYS A 1 202 ? -18.162 -3.686 21.055 1.00 97.56 202 LYS A C 1
ATOM 1664 O O . LYS A 1 202 ? -19.061 -3.522 21.876 1.00 97.56 202 LYS A O 1
ATOM 1669 N N . VAL A 1 203 ? -16.946 -4.108 21.400 1.00 97.50 203 VAL A N 1
ATOM 1670 C CA . VAL A 1 203 ? -16.559 -4.423 22.785 1.00 97.50 203 VAL A CA 1
ATOM 1671 C C . VAL A 1 203 ? -16.732 -3.204 23.689 1.00 97.50 203 VAL A C 1
ATOM 1673 O O . VAL A 1 203 ? -17.286 -3.332 24.778 1.00 97.50 203 VAL A O 1
ATOM 1676 N N . GLN A 1 204 ? -16.345 -2.013 23.225 1.00 97.50 204 GLN A N 1
ATOM 1677 C CA . GLN A 1 204 ? -16.540 -0.784 23.990 1.00 97.50 204 GLN A CA 1
ATOM 1678 C C . GLN A 1 204 ? -18.026 -0.468 24.213 1.00 97.50 204 GLN A C 1
ATOM 1680 O O . GLN A 1 204 ? -18.405 -0.095 25.319 1.00 97.50 204 GLN A O 1
ATOM 1685 N N . SER A 1 205 ? -18.878 -0.646 23.198 1.00 97.50 205 SER A N 1
ATOM 1686 C CA . SER A 1 205 ? -20.323 -0.413 23.334 1.00 97.50 205 SER A CA 1
ATOM 1687 C C . SER A 1 205 ? -20.980 -1.370 24.331 1.00 97.50 205 SER A C 1
ATOM 1689 O O . SER A 1 205 ? -21.753 -0.933 25.179 1.00 97.50 205 SER A O 1
ATOM 1691 N N . LEU A 1 206 ? -20.604 -2.653 24.296 1.00 96.94 206 LEU A N 1
ATOM 1692 C CA . LEU A 1 206 ? -21.097 -3.665 25.229 1.00 96.94 206 LEU A CA 1
ATOM 1693 C C . LEU A 1 206 ? -20.618 -3.394 26.656 1.00 96.94 206 LEU A C 1
ATOM 1695 O O . LEU A 1 206 ? -21.398 -3.522 27.595 1.00 96.94 206 LEU A O 1
ATOM 1699 N N . LYS A 1 207 ? -19.359 -2.968 26.820 1.00 95.12 207 LYS A N 1
ATOM 1700 C CA . LYS A 1 207 ? -18.828 -2.542 28.118 1.00 95.12 207 LYS A CA 1
ATOM 1701 C C . LYS A 1 207 ? -19.640 -1.379 28.687 1.00 95.12 207 LYS A C 1
ATOM 1703 O O . LYS A 1 207 ? -20.095 -1.466 29.819 1.00 95.12 207 LYS A O 1
ATOM 1708 N N . ASN A 1 208 ? -19.872 -0.336 27.888 1.00 95.44 208 ASN A N 1
ATOM 1709 C CA . ASN A 1 208 ? -20.651 0.826 28.318 1.00 95.44 208 ASN A CA 1
ATOM 1710 C C . ASN A 1 208 ? -22.090 0.439 28.699 1.00 95.44 208 ASN A C 1
ATOM 1712 O O . ASN A 1 208 ? -22.622 0.948 29.680 1.00 95.44 208 ASN A O 1
ATOM 1716 N N . GLN A 1 209 ? -22.713 -0.470 27.944 1.00 96.12 209 GLN A N 1
ATOM 1717 C CA . GLN A 1 209 ? -24.052 -0.969 28.252 1.00 96.12 209 GLN A CA 1
ATOM 1718 C C . GLN A 1 209 ? -24.076 -1.756 29.569 1.00 96.12 209 GLN A C 1
ATOM 1720 O O . GLN A 1 209 ? -24.964 -1.541 30.387 1.00 96.12 209 GLN A O 1
ATOM 1725 N N . ALA A 1 210 ? -23.100 -2.636 29.797 1.00 92.31 210 ALA A N 1
ATOM 1726 C CA . ALA A 1 210 ? -22.985 -3.380 31.049 1.00 92.31 210 ALA A CA 1
ATOM 1727 C C . ALA A 1 210 ? -22.746 -2.449 32.247 1.00 92.31 210 ALA A C 1
ATOM 1729 O O . ALA A 1 210 ? -23.381 -2.615 33.286 1.00 92.31 210 ALA A O 1
ATOM 1730 N N . ASP A 1 211 ? -21.884 -1.441 32.086 1.00 91.56 211 ASP A N 1
ATOM 1731 C CA . ASP A 1 211 ? -21.647 -0.420 33.106 1.00 91.56 211 ASP A CA 1
ATOM 1732 C C . ASP A 1 211 ? -22.943 0.339 33.430 1.00 91.56 211 ASP A C 1
ATOM 1734 O O . ASP A 1 211 ? -23.313 0.435 34.598 1.00 91.56 211 ASP A O 1
ATOM 1738 N N . TYR A 1 212 ? -23.688 0.790 32.414 1.00 93.50 212 TYR A N 1
ATOM 1739 C CA . TYR A 1 212 ? -24.978 1.462 32.603 1.00 93.50 212 TYR A CA 1
ATOM 1740 C C . TYR A 1 212 ? -25.987 0.594 33.369 1.00 93.50 212 TYR A C 1
ATOM 1742 O O . TYR A 1 212 ? -26.622 1.067 34.309 1.00 93.50 212 TYR A O 1
ATOM 1750 N N . LEU A 1 213 ? -26.106 -0.687 33.006 1.00 93.50 213 LEU A N 1
ATOM 1751 C CA . LEU A 1 213 ? -27.023 -1.618 33.668 1.00 93.50 213 LEU A CA 1
ATOM 1752 C C . LEU A 1 213 ? -26.674 -1.827 35.147 1.00 93.50 213 LEU A C 1
ATOM 1754 O O . LEU A 1 213 ? -27.578 -1.907 35.975 1.00 93.50 213 LEU A O 1
ATOM 1758 N N . ILE A 1 214 ? -25.384 -1.884 35.493 1.00 92.31 214 ILE A N 1
ATOM 1759 C CA . ILE A 1 214 ? -24.943 -2.041 36.885 1.00 92.31 214 ILE A CA 1
ATOM 1760 C C . ILE A 1 214 ? -25.264 -0.782 37.696 1.00 92.31 214 ILE A C 1
ATOM 1762 O O . ILE A 1 214 ? -25.866 -0.892 38.764 1.00 92.31 214 ILE A O 1
ATOM 1766 N N . TYR A 1 215 ? -24.919 0.403 37.186 1.00 92.31 215 TYR A N 1
ATOM 1767 C CA . TYR A 1 215 ? -25.169 1.665 37.893 1.00 92.31 215 TYR A CA 1
ATOM 1768 C C . TYR A 1 215 ? -26.663 2.003 38.030 1.00 92.31 215 TYR A C 1
ATOM 1770 O O . TYR A 1 215 ? -27.028 2.794 38.895 1.00 92.31 215 TYR A O 1
ATOM 1778 N N . ASN A 1 216 ? -27.534 1.394 37.218 1.00 94.94 216 ASN A N 1
ATOM 1779 C CA . ASN A 1 216 ? -28.985 1.545 37.345 1.00 94.94 216 ASN A CA 1
ATOM 1780 C C . ASN A 1 216 ? -29.588 0.723 38.503 1.00 94.94 216 ASN A C 1
ATOM 1782 O O . ASN A 1 216 ? -30.674 1.042 38.976 1.00 94.94 216 ASN A O 1
ATOM 1786 N N . ILE A 1 217 ? -28.914 -0.346 38.947 1.00 94.44 217 ILE A N 1
ATOM 1787 C CA . ILE A 1 217 ? -29.411 -1.245 40.005 1.00 94.44 217 ILE A CA 1
ATOM 1788 C C . ILE A 1 217 ? -28.723 -0.963 41.345 1.00 94.44 217 ILE A C 1
ATOM 1790 O O . ILE A 1 217 ? -29.365 -1.044 42.391 1.00 94.44 217 ILE A O 1
ATOM 1794 N N . VAL A 1 218 ? -27.423 -0.651 41.333 1.00 94.00 218 VAL A N 1
ATOM 1795 C CA . VAL A 1 218 ? -26.630 -0.424 42.549 1.00 94.00 218 VAL A CA 1
ATOM 1796 C C . VAL A 1 218 ? -25.885 0.919 42.509 1.00 94.00 218 VAL A C 1
ATOM 1798 O O . VAL A 1 218 ? -25.476 1.357 41.433 1.00 94.00 218 VAL A O 1
ATOM 1801 N N . PRO A 1 219 ? -25.651 1.571 43.666 1.00 92.81 219 PRO A N 1
ATOM 1802 C CA . PRO A 1 219 ? -24.889 2.818 43.738 1.00 92.81 219 PRO A CA 1
ATOM 1803 C C . PRO A 1 219 ? -23.443 2.668 43.248 1.00 92.81 219 PRO A C 1
ATOM 1805 O O . PRO A 1 219 ? -22.856 1.588 43.327 1.00 92.81 219 PRO A O 1
ATOM 1808 N N . GLU A 1 220 ? -22.831 3.777 42.828 1.00 90.88 220 GLU A N 1
ATOM 1809 C CA . GLU A 1 220 ? -21.500 3.795 42.203 1.00 90.88 220 GLU A CA 1
ATOM 1810 C C . GLU A 1 220 ? -20.399 3.143 43.058 1.00 90.88 220 GLU A C 1
ATOM 1812 O O . GLU A 1 220 ? -19.686 2.263 42.574 1.00 90.88 220 GLU A O 1
ATOM 1817 N N . HIS A 1 221 ? -20.318 3.489 44.347 1.00 91.31 221 HIS A N 1
ATOM 1818 C CA . HIS A 1 221 ? -19.321 2.922 45.266 1.00 91.31 221 HIS A CA 1
ATOM 1819 C C . HIS A 1 221 ? -19.464 1.398 45.434 1.00 91.31 221 HIS A C 1
ATOM 1821 O O . HIS A 1 221 ? -18.468 0.674 45.475 1.00 91.31 221 HIS A O 1
ATOM 1827 N N . VAL A 1 222 ? -20.703 0.892 45.461 1.00 92.62 222 VAL A N 1
ATOM 1828 C CA . VAL A 1 222 ? -20.988 -0.547 45.553 1.00 92.62 222 VAL A CA 1
ATOM 1829 C C . VAL A 1 222 ? -20.608 -1.249 44.252 1.00 92.62 222 VAL A C 1
ATOM 1831 O O . VAL A 1 222 ? -19.988 -2.312 44.282 1.00 92.62 222 VAL A O 1
ATOM 1834 N N . ALA A 1 223 ? -20.935 -0.650 43.104 1.00 92.50 223 ALA A N 1
ATOM 1835 C CA . ALA A 1 223 ? -20.604 -1.186 41.787 1.00 92.50 223 ALA A CA 1
ATOM 1836 C C . ALA A 1 223 ? -19.091 -1.374 41.604 1.00 92.50 223 ALA A C 1
ATOM 1838 O O . ALA A 1 223 ? -18.653 -2.416 41.116 1.00 92.50 223 ALA A O 1
ATOM 1839 N N . GLU A 1 224 ? -18.274 -0.400 42.012 1.00 90.38 224 GLU A N 1
ATOM 1840 C CA . GLU A 1 224 ? -16.812 -0.501 41.922 1.00 90.38 224 GLU A CA 1
ATOM 1841 C C . GLU A 1 224 ? -16.238 -1.628 42.784 1.00 90.38 224 GLU A C 1
ATOM 1843 O O . GLU A 1 224 ? -15.298 -2.318 42.374 1.00 90.38 224 GLU A O 1
ATOM 1848 N N . GLN A 1 225 ? -16.809 -1.840 43.969 1.00 91.00 225 GLN A N 1
ATOM 1849 C CA . GLN A 1 225 ? -16.374 -2.893 44.875 1.00 91.00 225 GLN A CA 1
ATOM 1850 C C . GLN A 1 225 ? -16.843 -4.273 44.397 1.00 91.00 225 GLN A C 1
ATOM 1852 O O . GLN A 1 225 ? -16.061 -5.220 44.461 1.00 91.00 225 GLN A O 1
ATOM 1857 N N . LEU A 1 226 ? -18.047 -4.366 43.815 1.00 89.81 226 LEU A N 1
ATOM 1858 C CA . LEU A 1 226 ? -18.575 -5.580 43.180 1.00 89.81 226 LEU A CA 1
ATOM 1859 C C . LEU A 1 226 ? -17.823 -5.975 41.900 1.00 89.81 226 LEU A C 1
ATOM 1861 O O . LEU A 1 226 ? -17.662 -7.158 41.607 1.00 89.81 226 LEU A O 1
ATOM 1865 N N . LYS A 1 227 ? -17.307 -4.992 41.151 1.00 87.81 227 LYS A N 1
ATOM 1866 C CA . LYS A 1 227 ? -16.424 -5.232 39.997 1.00 87.81 227 LYS A CA 1
ATOM 1867 C C . LYS A 1 227 ? -15.106 -5.903 40.400 1.00 87.81 227 LYS A C 1
ATOM 1869 O O . LYS A 1 227 ? -14.534 -6.630 39.594 1.00 87.81 227 LYS A O 1
ATOM 1874 N N . LYS A 1 228 ? -14.613 -5.653 41.621 1.00 90.06 228 LYS A N 1
ATOM 1875 C CA . LYS A 1 228 ? -13.371 -6.247 42.155 1.00 90.06 228 LYS A CA 1
ATOM 1876 C C . LYS A 1 228 ? -13.629 -7.552 42.912 1.00 90.06 228 LYS A C 1
ATOM 1878 O O . LYS A 1 228 ? -12.870 -8.501 42.756 1.00 90.06 228 LYS A O 1
ATOM 1883 N N . ASN A 1 229 ? -14.691 -7.594 43.714 1.00 90.31 229 ASN A N 1
ATOM 1884 C CA . ASN A 1 229 ? -15.027 -8.692 44.617 1.00 90.31 229 ASN A CA 1
ATOM 1885 C C . ASN A 1 229 ? -16.491 -9.105 44.432 1.00 90.31 229 ASN A C 1
ATOM 1887 O O . ASN A 1 229 ? -17.368 -8.260 44.419 1.00 90.31 229 ASN A O 1
ATOM 1891 N N . ALA A 1 230 ? -16.804 -10.401 44.424 1.00 88.88 230 ALA A N 1
ATOM 1892 C CA . ALA A 1 230 ? -18.183 -10.873 44.219 1.00 88.88 230 ALA A CA 1
ATOM 1893 C C . ALA A 1 230 ? -19.173 -10.562 45.371 1.00 88.88 230 ALA A C 1
ATOM 1895 O O . ALA A 1 230 ? -20.347 -10.916 45.282 1.00 88.88 230 ALA A O 1
ATOM 1896 N N . LYS A 1 231 ? -18.715 -9.966 46.480 1.00 91.69 231 LYS A N 1
ATOM 1897 C CA . LYS A 1 231 ? -19.526 -9.677 47.672 1.00 91.69 231 LYS A CA 1
ATOM 1898 C C . LYS A 1 231 ? -19.202 -8.288 48.210 1.00 91.69 231 LYS A C 1
ATOM 1900 O O . LYS A 1 231 ? -18.035 -7.899 48.245 1.00 91.69 231 LYS A O 1
ATOM 1905 N N . TYR A 1 232 ? -20.228 -7.591 48.688 1.00 91.69 232 TYR A N 1
ATOM 1906 C CA . TYR A 1 232 ? -20.116 -6.298 49.354 1.00 91.69 232 TYR A CA 1
ATOM 1907 C C . TYR A 1 232 ? -20.997 -6.282 50.608 1.00 91.69 232 TYR A C 1
ATOM 1909 O O . TYR A 1 232 ? -22.136 -6.742 50.574 1.00 91.69 232 TYR A O 1
ATOM 1917 N N . SER A 1 233 ? -20.446 -5.796 51.718 1.00 91.94 233 SER A N 1
ATOM 1918 C CA . SER A 1 233 ? -21.151 -5.590 52.983 1.00 91.94 233 SER A CA 1
ATOM 1919 C C . SER A 1 233 ? -20.382 -4.542 53.777 1.00 91.94 233 SER A C 1
ATOM 1921 O O . SER A 1 233 ? -19.215 -4.759 54.101 1.00 91.94 233 SER A O 1
ATOM 1923 N N . GLU A 1 234 ? -21.030 -3.431 54.108 1.00 91.44 234 GLU A N 1
ATOM 1924 C CA . GLU A 1 234 ? -20.426 -2.322 54.847 1.00 91.44 234 GLU A CA 1
ATOM 1925 C C . GLU A 1 234 ? -21.380 -1.831 55.941 1.00 91.44 234 GLU A C 1
ATOM 1927 O O . GLU A 1 234 ? -22.600 -1.883 55.785 1.00 91.44 234 GLU A O 1
ATOM 1932 N N . ASN A 1 235 ? -20.820 -1.401 57.073 1.00 94.62 235 ASN A N 1
ATOM 1933 C CA . ASN A 1 235 ? -21.587 -0.885 58.201 1.00 94.62 235 ASN A CA 1
ATOM 1934 C C . ASN A 1 235 ? -21.471 0.642 58.257 1.00 94.62 235 ASN A C 1
ATOM 1936 O O . ASN A 1 235 ? -20.369 1.168 58.411 1.00 94.62 235 ASN A O 1
ATOM 1940 N N . PHE A 1 236 ? -22.604 1.342 58.194 1.00 93.62 236 PHE A N 1
ATOM 1941 C CA . PHE A 1 236 ? -22.662 2.801 58.210 1.00 93.62 236 PHE A CA 1
ATOM 1942 C C . PHE A 1 236 ? -23.171 3.320 59.560 1.00 93.62 236 PHE A C 1
ATOM 1944 O O . PHE A 1 236 ? -24.193 2.867 60.074 1.00 93.62 236 PHE A O 1
ATOM 1951 N N . LYS A 1 237 ? -22.471 4.307 60.133 1.00 95.00 237 LYS A N 1
ATOM 1952 C CA . LYS A 1 237 ? -22.920 5.047 61.325 1.00 95.00 237 LYS A CA 1
ATOM 1953 C C . LYS A 1 237 ? -23.542 6.377 60.889 1.00 95.00 237 LYS A C 1
ATOM 1955 O O . LYS A 1 237 ? -23.010 7.012 59.987 1.00 95.00 237 LYS A O 1
ATOM 1960 N N . ASN A 1 238 ? -24.607 6.814 61.569 1.00 95.69 238 ASN A N 1
ATOM 1961 C CA . ASN A 1 238 ? -25.317 8.082 61.317 1.00 95.69 238 ASN A CA 1
ATOM 1962 C C . ASN A 1 238 ? -25.974 8.176 59.924 1.00 95.69 238 ASN A C 1
ATOM 1964 O O . ASN A 1 238 ? -25.620 9.033 59.119 1.00 95.69 238 ASN A O 1
ATOM 1968 N N . VAL A 1 239 ? -26.951 7.308 59.647 1.00 94.19 239 VAL A N 1
ATOM 1969 C CA . VAL A 1 239 ? -27.718 7.316 58.388 1.00 94.19 239 VAL A CA 1
ATOM 1970 C C . VAL A 1 239 ? -29.145 7.799 58.646 1.00 94.19 239 VAL A C 1
ATOM 1972 O O . VAL A 1 239 ? -29.745 7.440 59.658 1.00 94.19 239 VAL A O 1
ATOM 1975 N N . ALA A 1 240 ? -29.695 8.591 57.724 1.00 95.06 240 ALA A N 1
ATOM 1976 C CA . ALA A 1 240 ? -31.102 8.979 57.715 1.00 95.06 240 ALA A CA 1
ATOM 1977 C C . ALA A 1 240 ? -31.861 8.166 56.657 1.00 95.06 240 ALA A C 1
ATOM 1979 O O . ALA A 1 240 ? -31.383 8.004 55.537 1.00 95.06 240 ALA A O 1
ATOM 1980 N N . ILE A 1 241 ? -33.045 7.666 57.011 1.00 95.06 241 ILE A N 1
ATOM 1981 C CA . ILE A 1 241 ? -33.924 6.907 56.115 1.00 95.06 241 ILE A CA 1
ATOM 1982 C C . ILE A 1 241 ? -35.246 7.663 56.031 1.00 95.06 241 ILE A C 1
ATOM 1984 O O . ILE A 1 241 ? -35.832 7.998 57.059 1.00 95.06 241 ILE A O 1
ATOM 1988 N N . ILE A 1 242 ? -35.703 7.941 54.812 1.00 96.06 242 ILE A N 1
ATOM 1989 C CA . ILE A 1 242 ? -36.963 8.638 54.548 1.00 96.06 242 ILE A CA 1
ATOM 1990 C C . ILE A 1 242 ? -37.853 7.704 53.738 1.00 96.06 242 ILE A C 1
ATOM 1992 O O . ILE A 1 242 ? -37.416 7.136 52.740 1.00 96.06 242 ILE A O 1
ATOM 1996 N N . PHE A 1 243 ? -39.107 7.579 54.158 1.00 96.50 243 PHE A N 1
ATOM 1997 C CA . PHE A 1 243 ? -40.142 6.886 53.405 1.00 96.50 243 PHE A CA 1
ATOM 1998 C C . PHE A 1 243 ? -41.087 7.920 52.797 1.00 96.50 243 PHE A C 1
ATOM 2000 O O . PHE A 1 243 ? -41.475 8.877 53.465 1.00 96.50 243 PHE A O 1
ATOM 2007 N N . ALA A 1 244 ? -41.465 7.721 51.539 1.00 94.88 244 ALA A N 1
ATOM 2008 C CA . ALA A 1 244 ? -42.493 8.497 50.861 1.00 94.88 244 ALA A CA 1
ATOM 2009 C C . ALA A 1 244 ? -43.572 7.531 50.372 1.00 94.88 244 ALA A C 1
ATOM 2011 O O . ALA A 1 244 ? -43.255 6.480 49.817 1.00 94.88 244 ALA A O 1
ATOM 2012 N N . SER A 1 245 ? -44.836 7.874 50.606 1.00 94.38 245 SER A N 1
ATOM 2013 C CA . SER A 1 245 ? -45.987 7.065 50.205 1.00 94.38 245 SER A CA 1
ATOM 2014 C C . SER A 1 245 ? -46.997 7.943 49.479 1.00 94.38 245 SER A C 1
ATOM 2016 O O . SER A 1 245 ? -47.270 9.061 49.920 1.00 94.38 245 SER A O 1
ATOM 2018 N N . ILE A 1 246 ? -47.538 7.441 48.370 1.00 93.06 246 ILE A N 1
ATOM 2019 C CA . ILE A 1 246 ? -48.637 8.086 47.651 1.00 93.06 246 ILE A CA 1
ATOM 2020 C C . ILE A 1 246 ? -49.938 7.580 48.265 1.00 93.06 246 ILE A C 1
ATOM 2022 O O . ILE A 1 246 ? -50.265 6.397 48.179 1.00 93.06 246 ILE A O 1
ATOM 2026 N N . VAL A 1 247 ? -50.678 8.482 48.899 1.00 91.31 247 VAL A N 1
ATOM 2027 C CA . VAL A 1 247 ? -52.009 8.189 49.438 1.00 91.31 247 VAL A CA 1
ATOM 2028 C C . VAL A 1 247 ? -53.049 8.123 48.317 1.00 91.31 247 VAL A C 1
ATOM 2030 O O . VAL A 1 247 ? -52.933 8.823 47.315 1.00 91.31 247 VAL A O 1
ATOM 2033 N N . ASN A 1 248 ? -54.061 7.272 48.498 1.00 87.69 248 ASN A N 1
ATOM 2034 C CA . ASN A 1 248 ? -55.212 7.094 47.601 1.00 87.69 248 ASN A CA 1
ATOM 2035 C C . ASN A 1 248 ? -54.888 6.668 46.153 1.00 87.69 248 ASN A C 1
ATOM 2037 O O . ASN A 1 248 ? -55.719 6.836 45.265 1.00 87.69 248 ASN A O 1
ATOM 2041 N N . PHE A 1 249 ? -53.734 6.037 45.899 1.00 88.19 249 PHE A N 1
ATOM 2042 C CA . PHE A 1 249 ? -53.419 5.500 44.564 1.00 88.19 249 PHE A CA 1
ATOM 2043 C C . PHE A 1 249 ? -54.481 4.504 44.059 1.00 88.19 249 PHE A C 1
ATOM 2045 O O . PHE A 1 249 ? -54.836 4.514 42.888 1.00 88.19 249 PHE A O 1
ATOM 2052 N N . ASN A 1 250 ? -55.046 3.703 44.966 1.00 84.69 250 ASN A N 1
ATOM 2053 C CA . ASN A 1 250 ? -56.072 2.708 44.649 1.00 84.69 250 ASN A CA 1
ATOM 2054 C C . ASN A 1 250 ? -57.418 3.309 44.203 1.00 84.69 250 ASN A C 1
ATOM 2056 O O . ASN A 1 250 ? -58.192 2.633 43.545 1.00 84.69 250 ASN A O 1
ATOM 2060 N N . GLU A 1 251 ? -57.721 4.555 44.581 1.00 85.69 251 GLU A N 1
ATOM 2061 C CA . GLU A 1 251 ? -58.937 5.252 44.128 1.00 85.69 251 GLU A CA 1
ATOM 2062 C C . GLU A 1 251 ? -58.730 5.919 42.763 1.00 85.69 251 GLU A C 1
ATOM 2064 O O . GLU A 1 251 ? -59.691 6.201 42.054 1.00 85.69 251 GLU A O 1
ATOM 2069 N N . MET A 1 252 ? -57.471 6.202 42.413 1.00 81.88 252 MET A N 1
ATOM 2070 C CA . MET A 1 252 ? -57.091 6.867 41.168 1.00 81.88 252 MET A CA 1
ATOM 2071 C C . MET A 1 252 ? -56.822 5.875 40.028 1.00 81.88 252 MET A C 1
ATOM 2073 O O . MET A 1 252 ? -56.865 6.256 38.861 1.00 81.88 252 MET A O 1
ATOM 2077 N N . TYR A 1 253 ? -56.510 4.625 40.367 1.00 81.00 253 TYR A N 1
ATOM 2078 C CA . TYR A 1 253 ? -56.265 3.549 39.420 1.00 81.00 253 TYR A CA 1
ATOM 2079 C C . TYR A 1 253 ? -57.577 2.833 39.077 1.00 81.00 253 TYR A C 1
ATOM 2081 O O . TYR A 1 253 ? -58.285 2.376 39.971 1.00 81.00 253 TYR A O 1
ATOM 2089 N N . ASP A 1 254 ? -57.892 2.734 37.786 1.00 81.19 254 ASP A N 1
ATOM 2090 C CA . ASP A 1 254 ? -59.064 2.025 37.275 1.00 81.19 254 ASP A CA 1
ATOM 2091 C C . ASP A 1 254 ? -58.612 0.972 36.252 1.00 81.19 254 ASP A C 1
ATOM 2093 O O . ASP A 1 254 ? -58.170 1.305 35.154 1.00 81.19 254 ASP A O 1
ATOM 2097 N N . GLU A 1 255 ? -58.707 -0.307 36.624 1.00 82.44 255 GLU A N 1
ATOM 2098 C CA . GLU A 1 255 ? -58.327 -1.453 35.779 1.00 82.44 255 GLU A CA 1
ATOM 2099 C C . GLU A 1 255 ? -59.317 -1.716 34.631 1.00 82.44 255 GLU A C 1
ATOM 2101 O O . GLU A 1 255 ? -59.074 -2.570 33.776 1.00 82.44 255 GLU A O 1
ATOM 2106 N N . SER A 1 256 ? -60.457 -1.018 34.598 1.00 81.19 256 SER A N 1
ATOM 2107 C CA . SER A 1 256 ? -61.521 -1.293 33.630 1.00 81.19 256 SER A CA 1
ATOM 2108 C C . SER A 1 256 ? -61.255 -0.747 32.221 1.00 81.19 256 SER A C 1
ATOM 2110 O O . SER A 1 256 ? -61.938 -1.149 31.275 1.00 81.19 256 SER A O 1
ATOM 2112 N N . TYR A 1 257 ? -60.245 0.111 32.040 1.00 76.88 257 TYR A N 1
ATOM 2113 C CA . TYR A 1 257 ? -59.867 0.654 30.734 1.00 76.88 257 TYR A CA 1
ATOM 2114 C C . TYR A 1 257 ? -58.702 -0.138 30.114 1.00 76.88 257 TYR A C 1
ATOM 2116 O O . TYR A 1 257 ? -57.613 -0.189 30.672 1.00 76.88 257 TYR A O 1
ATOM 2124 N N . GLU A 1 258 ? -58.954 -0.788 28.971 1.00 75.19 258 GLU A N 1
ATOM 2125 C CA . GLU A 1 258 ? -57.999 -1.582 28.161 1.00 75.19 258 GLU A CA 1
ATOM 2126 C C . GLU A 1 258 ? -57.117 -2.612 28.909 1.00 75.19 258 GLU A C 1
ATOM 2128 O O . GLU A 1 258 ? -56.131 -3.097 28.363 1.00 75.19 258 GLU A O 1
ATOM 2133 N N . GLY A 1 259 ? -57.507 -3.034 30.119 1.00 65.25 259 GLY A N 1
ATOM 2134 C CA . GLY A 1 259 ? -56.767 -4.026 30.909 1.00 65.25 259 GLY A CA 1
ATOM 2135 C C . GLY A 1 259 ? -55.491 -3.488 31.568 1.00 65.25 259 GLY A C 1
ATOM 2136 O O . GLY A 1 259 ? -54.682 -4.298 32.031 1.00 65.25 259 GLY A O 1
ATOM 2137 N N . GLY A 1 260 ? -55.335 -2.156 31.617 1.00 54.97 260 GLY A N 1
ATOM 2138 C CA . GLY A 1 260 ? -54.160 -1.444 32.131 1.00 54.97 260 GLY A CA 1
ATOM 2139 C C . GLY A 1 260 ? -53.441 -0.617 31.074 1.00 54.97 260 GLY A C 1
ATOM 2140 O O . GLY A 1 260 ? -52.908 -1.218 30.116 1.00 54.97 260 GLY A O 1
#

Secondary structure (DSSP, 8-state):
-HHHHHHHHHHHHHHHHHHHTSHHHHHHHHHH-TTS-HHHHHHHHHHHHHHHHHHHHHHHHHH-----HHHHHHHHHHHHHHHHHTTS-TTS-HHHHHHHHHHHHHHHHHHHHHS--------------------S----------THHHHHHHHHHHHHHHHHHHHHHHHHHHHHHHHHHHHHHHHHHHHHHHHHHHHHHHHHHHHHHHHHHHHHHS-HHHHHHHHH-S------SS--------TTHHHH--TTTTT-

InterPro domains:
  IPR029787 Nucleotide cyclase [G3DSA:3.30.70.1230] (197-258)

pLDDT: mean 80.27, std 17.36, range [35.41, 97.81]

Sequence (260 aa):
QFWLVTFLLFLALQLLGLAICIKSVIRWTDMIFWCFIRFYRWNLFGAVLVSLPLVSVVVNFVNDTDTTYFHLNIFTYLLFVGLVHFCNFTQLNCWMKNILVTVVSLGFVVLFLGNPCTSVEPDLNATIIETLTVNNTTILEPYVFNSTENVKYSKGCRFHKAEVLTNLFLLVVLVWILTREFEIRYRLSFHANYVAIKDKNKVQSLKNQADYLIYNIVPEHVAEQLKKNAKYSENFKNVAIIFASIVNFNEMYDESYEGG

Foldseek 3Di:
DVLVVLVVVLVVLVVVVVVCPPPVNVVVCCVVPVPPDPQVVVQVSVLVNLCSQLVSLVVVVVVDPDLAPVVLVVSLVSNLVSLVSLLPCLQHDLVSSLVVLVVSLVVVLVVLVPDDHDPDDPPPDPDPPPDDDDDDDDDDDPDPDPCPVVVVVVVVVVVVSVVSNVVSVVSSVVSSVSSVVSNVVVVVVVVVVVVVVVVVVVVVVVVVVVVVVQCVVDPPVVSVVCVVPVDDDDDDDDDDDDDDDDPPPVVVDDCPPPND

Radius of gyration: 40.66 Å; chains: 1; bounding box: 127×38×118 Å

Organism: Anoplophora glabripennis (NCBI:txid217634)

=== Feature glossary ===
Feature key, reading from the visual/contextual features back to the raw sequence:

Rendered structure images. Six rendered views show the 3D structure from the faces of a cube — i.e. along ±x, ±y, ±z. Rendering representation is drawn randomly per protein from cartoon (secondary-structure ribbons), sticks (backbone bonds), or molecular surface; coloring is either N→C rainbow (blue at the N-terminus through red at the C-terminus) or one color per chain.

Contact-map, Ramachandran, and PAE plots. The contact map is a binary N×N matrix image: pixel (i, j) is dark where Cα_i and Cα_j are within 8 Å and |i−j|>4. Because the |i−j|>4 filter removes local helical contacts, off-diagonal stripes parallel to the main diagonal indicate parallel β-sheets; stripes perpendicular to it indicate antiparallel β-sheets. The Ramachandran plot scatters every residue's (φ, ψ) pair against the sterically allowed regions. The PAE heatmap renders the predicted-aligned-error matrix.

InterPro / GO / CATH / organism. Database cross-references. InterPro integrates a dozen domain/family signature databases into unified entries with residue-range hits. GO terms attach function/process/location labels with evidence codes. CATH codes position the fold in a four-level structural taxonomy. Organism is the NCBI-taxonomy species name.

Nearest PDB structures. The Foldseek 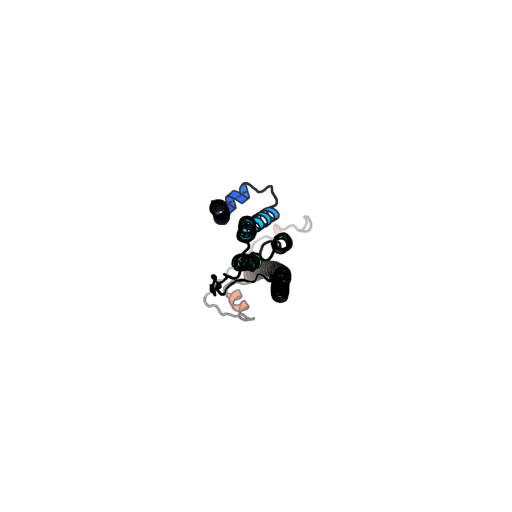neighbor list gives the closest experimentally determined structures in the PDB, ranked by structural alignment. TM-score near 1 means near-identical fold; near 0.3 means only rough topology match. This is how one finds what a novel AlphaFold prediction most resembles in the solved-structure universe.

Predicted aligned error. PAE(i, j) answers: if I align the predicted and true structures on residue i, how far off (in Å) do I expect residue j to be? A block-diagonal PAE matrix with low values on the blocks and high values off-diagonal is the signature of a multi-domain protein with confidently predicted domains but uncertain inter-domain orientation.

Solvent-accessible surface area. Accessible surface area quantifies burial. A residue with SASA near zero is packed into the hydrophobic core; one with SASA >100 Å² sits on the surface. Computed here via the Shrake–Rupley numerical algorithm with a 1.4 Å probe.

B-factor. B-factor (Debye–Waller factor) reflects atomic displacement in the crystal lattice. It is an experimental observable (units Å²), not a prediction; low values mean the atom is pinned down, high values mean it moves or is heterogeneous across the crystal.

pLDDT. For AlphaFold models, the B-factor field carries pLDDT — the model's own estimate of local accuracy on a 0–100 scale. Regions with pLDDT<50 should be treated as essentially unmodeled; they often correspond to intrinsically disordered segments.

Backbone torsions (φ/ψ). φ (phi) and ψ (psi) are the two rotatable backbone dihedrals per residue: φ is the C(i-1)–N–Cα–C torsion, ψ is the N–Cα–C–N(i+1) torsion, both in degrees on (−180°, 180°]. α-helical residues cluster near (−60°, −45°); β-strand residues near (−120°, +130°). A Ramachandran plot is simply a scatter of (φ, ψ) for every residue.

Radius of gyration, Cα contacts, bounding box. Radius of gyration (Rg) is the root-mean-square distance of Cα atoms from their centroid — a single number for overall size and compactness. A globular domain of N residues has Rg ≈ 2.2·N^0.38 Å; an extended or disordered chain has a much larger Rg. The Cα contact count is the number of residue pairs whose Cα atoms are within 8 Å and are more than four positions apart in sequence — a standard proxy for tertiary packing density. The bounding box is the smallest axis-aligned box enclosing all Cα atoms.

Secondary structure (3-state, P-SEA). Three-state secondary structure (P-SEA) collapses the eight DSSP classes into helix (a), strand (b), and coil (c). P-SEA assigns these from Cα geometry alone — distances and angles — without requiring backbone oxygens, so it works on any Cα trace.

Secondary structure (8-state, DSSP). DSSP 8-state secondary structure assigns each residue one of H (α-helix), G (3₁₀-helix), I (π-helix), E (extended β-strand), B (isolated β-bridge), T (hydrogen-bonded turn), S (bend), or '-' (coil). The assignment is computed from backbone hydrogen-bond geometry via the Kabsch–Sander algorithm.

Foldseek 3Di. A 3Di character summarizes, for each residue, the relative orientation of the Cα frame of its nearest spatial neighbor. Because it encodes fold topology rather than chemistry, 3Di alignments detect remote structural similarity that sequence alignment misses.

mmCIF coordinates. The mmCIF block holds the 3D Cartesian coordinates of each backbone atom (N, Cα, C, O) in ångströms. mmCIF is the PDB's canonical archive format — a tagged-loop text representation of the atomic model.

Sequence. Sequence gives the chain of amino acids in standard one-letter code (A=alanine, C=cysteine, …, Y=tyrosine), read N→C. It is the only feature that is directly encoded by the gene; all structural features are derived from the folded form of this sequence.